Protein AF-A0AAW0ARP1-F1 (afdb_monomer_lite)

pLDDT: mean 88.58, std 9.84, range [39.69, 97.06]

Organism: NCBI:txid297713

Radius of gyration: 18.44 Å; chains: 1; bounding box: 45×52×54 Å

Sequence (254 aa):
PGLTNYGPPLGLVHISGEKSTQDVGGAGSRAVDGLLFGSRDALLAHHHGATLSITPPVSLSLTPGISALHSTGSRHKLENGAVVKDEVAAHVEIRIPNGSNGIGSIRNGLEAGDGVWGHIRAGDLPLVVEAHSADIIASLIHLKRNSANDNVKLVISGGTEAHLLATELGEADIGVLVKPSRPFPYLWDGVRLLPGPPLTPKSAIKTLLDANVTVGVGVLSDGRGCWARNLRFDIGWAGIEAVWSPERRRWNGN

Foldseek 3Di:
DFAEADAAQQQQAQDLVDPVRHAEDDAAAFSLVRGAAPGPLLCLLCVLRNQKYFHFHPYQDLHWTFTFIAGSNDHDPPPVRRTPGRGAATEGEDDPPCLVVSLVSLLVLCVVLPDPSVCQLQLVHAYEYEAAAPVSVVSVLVSCVPRPGLSRAYEYEQHQVVLVCLLSCLVSQYAYAHPALQDDCPDPRNPVGDRAPPVDLAHSLLSNVVSVHHYHHHYHYPNDSNRSSCVVVSVVVSVCRNPDDPVVPPPPVD

Secondary structure (DSSP, 8-state):
--EEEESS-BTTBS-TT-GGGB----TT-BHHHH---S-HHHHHHHHTTEEEEEE------SSPEEPEEEESS-SSTTSTTSEEES---EEEE--TT-HHHHHHHHHHHHHH--THHHHHHHTSSPEEEEE--HHHHHHHHHHHHHSS-TT--EEEEE-TTGGGGHHHHHHTT-EEEESSSS---SSGGGTT--B-TTTSSSBHHHHHHHTT--EEEPPP-SS-GGGGGGHHHHHHHHHHHHT--GGGG-----

Structure (mmCIF, N/CA/C/O backbone):
data_AF-A0AAW0ARP1-F1
#
_entry.id   AF-A0AAW0ARP1-F1
#
loop_
_atom_site.group_PDB
_atom_site.id
_atom_site.type_symbol
_atom_site.label_atom_id
_atom_site.label_alt_id
_atom_site.label_comp_id
_atom_site.label_asym_id
_atom_site.label_entity_id
_atom_site.label_seq_id
_atom_site.pdbx_PDB_ins_code
_atom_site.Cartn_x
_atom_site.Cartn_y
_atom_site.Cartn_z
_atom_site.occupancy
_atom_site.B_iso_or_equiv
_atom_site.auth_seq_id
_atom_site.auth_comp_id
_atom_site.auth_asym_id
_atom_site.auth_atom_id
_atom_site.pdbx_PDB_model_num
ATOM 1 N N . PRO A 1 1 ? 3.664 -21.115 -4.684 1.00 64.69 1 PRO A N 1
ATOM 2 C CA . PRO A 1 1 ? 3.430 -19.704 -5.080 1.00 64.69 1 PRO A CA 1
ATOM 3 C C . PRO A 1 1 ? 4.434 -18.779 -4.382 1.00 64.69 1 PRO A C 1
ATOM 5 O O . PRO A 1 1 ? 4.659 -18.948 -3.187 1.00 64.69 1 PRO A O 1
ATOM 8 N N . GLY A 1 2 ? 5.078 -17.873 -5.121 1.00 88.12 2 GLY A N 1
ATOM 9 C CA . GLY A 1 2 ? 5.960 -16.863 -4.527 1.00 88.12 2 GLY A CA 1
ATOM 10 C C . GLY A 1 2 ? 5.169 -15.710 -3.902 1.00 88.12 2 GLY A C 1
ATOM 11 O O . GLY A 1 2 ? 3.999 -15.510 -4.225 1.00 88.12 2 GLY A O 1
ATOM 12 N N . LEU A 1 3 ? 5.800 -14.982 -2.983 1.00 94.19 3 LEU A N 1
ATOM 13 C CA . LEU A 1 3 ? 5.240 -13.787 -2.352 1.00 94.19 3 LEU A CA 1
ATOM 14 C C . LEU A 1 3 ? 5.386 -12.571 -3.281 1.00 94.19 3 LEU A C 1
ATOM 16 O O . LEU A 1 3 ? 6.329 -12.494 -4.074 1.00 94.19 3 LEU A O 1
ATOM 20 N N . THR A 1 4 ? 4.486 -11.599 -3.131 1.00 95.25 4 THR A N 1
ATOM 21 C CA . THR A 1 4 ? 4.551 -10.311 -3.833 1.00 95.25 4 THR A CA 1
ATOM 22 C C . THR A 1 4 ? 5.019 -9.228 -2.870 1.00 95.25 4 THR A C 1
ATOM 24 O O . THR A 1 4 ? 4.371 -8.970 -1.858 1.00 95.25 4 THR A O 1
ATOM 27 N N . ASN A 1 5 ? 6.145 -8.593 -3.181 1.00 93.88 5 ASN A N 1
ATOM 28 C CA . ASN A 1 5 ? 6.670 -7.460 -2.433 1.00 93.88 5 ASN A CA 1
ATOM 29 C C . ASN A 1 5 ? 5.839 -6.196 -2.687 1.00 93.88 5 ASN A C 1
ATOM 31 O O . ASN A 1 5 ? 5.489 -5.887 -3.825 1.00 93.88 5 ASN A O 1
ATOM 35 N N . TYR A 1 6 ? 5.594 -5.441 -1.620 1.00 92.56 6 TYR A N 1
ATOM 36 C CA . TYR A 1 6 ? 5.100 -4.072 -1.672 1.00 92.56 6 TYR A CA 1
ATOM 37 C C . TYR A 1 6 ? 5.738 -3.270 -0.531 1.00 92.56 6 TYR A C 1
ATOM 39 O O . TYR A 1 6 ? 5.824 -3.755 0.601 1.00 92.56 6 TYR A O 1
ATOM 47 N N . GLY A 1 7 ? 6.194 -2.053 -0.832 1.00 86.81 7 GLY A N 1
ATOM 48 C CA . GLY A 1 7 ? 6.905 -1.179 0.101 1.00 86.81 7 GLY A CA 1
ATOM 49 C C . GLY A 1 7 ? 8.246 -0.720 -0.474 1.00 86.81 7 GLY A C 1
ATOM 50 O O . GLY A 1 7 ? 8.294 0.375 -1.036 1.00 86.81 7 GLY A O 1
ATOM 51 N N . PRO A 1 8 ? 9.336 -1.500 -0.341 1.00 88.00 8 PRO A N 1
ATOM 52 C CA . PRO A 1 8 ? 10.631 -1.145 -0.911 1.00 88.00 8 PRO A CA 1
ATOM 53 C C . PRO A 1 8 ? 10.543 -0.968 -2.436 1.00 88.00 8 PRO A C 1
ATOM 55 O O . PRO A 1 8 ? 9.956 -1.835 -3.092 1.00 88.00 8 PRO A O 1
ATOM 58 N N . PRO A 1 9 ? 11.138 0.096 -3.012 1.00 89.81 9 PRO A N 1
ATOM 59 C CA . PRO A 1 9 ? 11.021 0.428 -4.433 1.00 89.81 9 PRO A CA 1
ATOM 60 C C . PRO A 1 9 ? 11.949 -0.440 -5.302 1.00 89.81 9 PRO A C 1
ATOM 62 O O . PRO A 1 9 ? 12.861 0.052 -5.972 1.00 89.81 9 PRO A O 1
ATOM 65 N N . LEU A 1 10 ? 11.756 -1.763 -5.259 1.00 92.44 10 LEU A N 1
ATOM 66 C CA . LEU A 1 10 ? 12.552 -2.705 -6.043 1.00 92.44 10 LEU A CA 1
ATOM 67 C C . LEU A 1 10 ? 12.417 -2.374 -7.531 1.00 92.44 10 LEU A C 1
ATOM 69 O O . LEU A 1 10 ? 11.313 -2.276 -8.049 1.00 92.44 10 LEU A O 1
ATOM 73 N N . GLY A 1 11 ? 13.551 -2.197 -8.201 1.00 91.12 11 GLY A N 1
ATOM 74 C CA . GLY A 1 11 ? 13.609 -1.844 -9.618 1.00 91.12 11 GLY A CA 1
ATOM 75 C C . GLY A 1 11 ? 13.628 -0.342 -9.908 1.00 91.12 11 GLY A C 1
ATOM 76 O O . GLY A 1 11 ? 14.033 0.030 -10.996 1.00 91.12 11 GLY A O 1
ATOM 77 N N . LEU A 1 12 ? 13.296 0.529 -8.952 1.00 91.62 12 LEU A N 1
ATOM 78 C CA . LEU A 1 12 ? 13.466 1.985 -9.109 1.00 91.62 12 LEU A CA 1
ATOM 79 C C . LEU A 1 12 ? 14.615 2.547 -8.265 1.00 91.62 12 LEU A C 1
ATOM 81 O O . LEU A 1 12 ? 15.090 3.651 -8.511 1.00 91.62 12 LEU A O 1
ATOM 85 N N . VAL A 1 13 ? 15.098 1.779 -7.286 1.00 90.19 13 VAL A N 1
ATOM 86 C CA . VAL A 1 13 ? 16.289 2.105 -6.495 1.00 90.19 13 VAL A CA 1
ATOM 87 C C . VAL A 1 13 ? 17.245 0.916 -6.506 1.00 90.19 13 VAL A C 1
ATOM 89 O O . VAL A 1 13 ? 16.879 -0.190 -6.101 1.00 90.19 13 VAL A O 1
ATOM 92 N N . HIS A 1 14 ? 18.481 1.140 -6.962 1.00 88.19 14 HIS A N 1
ATOM 93 C CA . HIS A 1 14 ? 19.544 0.127 -6.954 1.00 88.19 14 HIS A CA 1
ATOM 94 C C . HIS A 1 14 ? 20.478 0.267 -5.748 1.00 88.19 14 HIS A C 1
ATOM 96 O O . HIS A 1 14 ? 20.691 -0.705 -5.023 1.00 88.19 14 HIS A O 1
ATOM 102 N N . ILE A 1 15 ? 21.040 1.460 -5.526 1.00 87.19 15 ILE A N 1
ATOM 103 C CA . ILE A 1 15 ? 21.922 1.755 -4.393 1.00 87.19 15 ILE A CA 1
ATOM 104 C C . ILE A 1 15 ? 21.355 2.975 -3.667 1.00 87.19 15 ILE A C 1
ATOM 106 O O . ILE A 1 15 ? 21.513 4.115 -4.091 1.00 87.19 15 ILE A O 1
ATOM 110 N N . SER A 1 16 ? 20.716 2.756 -2.518 1.00 82.75 16 SER A N 1
ATOM 111 C CA . SER A 1 16 ? 20.048 3.831 -1.765 1.00 82.75 16 SER A CA 1
ATOM 112 C C . SER A 1 16 ? 20.977 4.970 -1.325 1.00 82.75 16 SER A C 1
ATOM 114 O O . SER A 1 16 ? 20.511 6.074 -1.066 1.00 82.75 16 SER A O 1
ATOM 116 N N . GLY A 1 17 ? 22.286 4.717 -1.227 1.00 84.62 17 GLY A N 1
ATOM 117 C CA . GLY A 1 17 ? 23.288 5.742 -0.918 1.00 84.62 17 GLY A CA 1
ATOM 118 C C . GLY A 1 17 ? 23.767 6.553 -2.128 1.00 84.62 17 GLY A C 1
ATOM 119 O O . GLY A 1 17 ? 24.414 7.576 -1.938 1.00 84.62 17 GLY A O 1
ATOM 120 N N . GLU A 1 18 ? 23.454 6.123 -3.351 1.00 88.38 18 GLU A N 1
ATOM 121 C CA . GLU A 1 18 ? 23.945 6.722 -4.592 1.00 88.38 18 GLU A CA 1
ATOM 122 C C . GLU A 1 18 ? 22.774 7.309 -5.387 1.00 88.38 18 GLU A C 1
ATOM 124 O O . GLU A 1 18 ? 21.982 6.579 -5.990 1.00 88.38 18 GLU A O 1
ATOM 129 N N . LYS A 1 19 ? 22.659 8.643 -5.387 1.00 85.62 19 LYS A N 1
ATOM 130 C CA . LYS A 1 19 ? 21.523 9.359 -5.995 1.00 85.62 19 LYS A CA 1
ATOM 131 C C . LYS A 1 19 ? 21.360 9.064 -7.485 1.00 85.62 19 LYS A C 1
ATOM 133 O O . LYS A 1 19 ? 20.234 9.009 -7.957 1.00 85.62 19 LYS A O 1
ATOM 138 N N . SER A 1 20 ? 22.457 8.839 -8.211 1.00 87.88 20 SER A N 1
ATOM 139 C CA . SER A 1 20 ? 22.416 8.527 -9.649 1.00 87.88 20 SER A CA 1
ATOM 140 C C . SER A 1 20 ? 21.788 7.164 -9.976 1.00 87.88 20 SER A C 1
ATOM 142 O O . SER A 1 20 ? 21.495 6.886 -11.134 1.00 87.88 20 SER A O 1
ATOM 144 N N . THR A 1 21 ? 21.556 6.318 -8.967 1.00 86.06 21 THR A N 1
ATOM 145 C CA . THR A 1 21 ? 20.957 4.979 -9.117 1.00 86.06 21 THR A CA 1
ATOM 146 C C . THR A 1 21 ? 19.502 4.911 -8.649 1.00 86.06 21 THR A C 1
ATOM 148 O O . THR A 1 21 ? 18.969 3.821 -8.409 1.00 86.06 21 THR A O 1
ATOM 151 N N . GLN A 1 22 ? 18.884 6.076 -8.463 1.00 87.38 22 GLN A N 1
ATOM 152 C CA . GLN A 1 22 ? 17.509 6.232 -8.015 1.00 87.38 22 GLN A CA 1
ATOM 153 C C . GLN A 1 22 ? 16.724 6.916 -9.119 1.00 87.38 22 GLN A C 1
ATOM 155 O O . GLN A 1 22 ? 17.112 7.985 -9.592 1.00 87.38 22 GLN A O 1
ATOM 160 N N . ASP A 1 23 ? 15.624 6.291 -9.513 1.00 85.19 23 ASP A N 1
ATOM 161 C CA . ASP A 1 23 ? 14.636 6.959 -10.339 1.00 85.19 23 ASP A CA 1
ATOM 162 C C . ASP A 1 23 ? 14.030 8.135 -9.561 1.00 85.19 23 ASP A C 1
ATOM 164 O O . ASP A 1 23 ? 13.808 8.055 -8.349 1.00 85.19 23 ASP A O 1
ATOM 168 N N . VAL A 1 24 ? 13.777 9.234 -10.264 1.00 78.25 24 VAL A N 1
ATOM 169 C CA . VAL A 1 24 ? 13.107 10.411 -9.710 1.00 78.25 24 VAL A CA 1
ATOM 170 C C . VAL A 1 24 ? 11.843 10.623 -10.524 1.00 78.25 24 VAL A C 1
ATOM 172 O O . VAL A 1 24 ? 11.883 11.125 -11.646 1.00 78.25 24 VAL A O 1
ATOM 175 N N . GLY A 1 25 ? 10.714 10.223 -9.944 1.00 72.19 25 GLY A N 1
ATOM 176 C CA . GLY A 1 25 ? 9.407 10.397 -10.554 1.00 72.19 25 GLY A CA 1
ATOM 177 C C . GLY A 1 25 ? 8.935 11.852 -10.509 1.00 72.19 25 GLY A C 1
ATOM 178 O O . GLY A 1 25 ? 9.264 12.617 -9.601 1.00 72.19 25 GLY A O 1
ATOM 179 N N . GLY A 1 26 ? 8.110 12.216 -11.485 1.00 70.56 26 GLY A N 1
ATOM 180 C CA . GLY A 1 26 ? 7.352 13.458 -11.551 1.00 70.56 26 GLY A CA 1
ATOM 181 C C . GLY A 1 26 ? 5.841 13.212 -11.556 1.00 70.56 26 GLY A C 1
ATOM 182 O O . GLY A 1 26 ? 5.355 12.093 -11.369 1.00 70.56 26 GLY A O 1
ATOM 183 N N . ALA A 1 27 ? 5.083 14.285 -11.779 1.00 71.50 27 ALA A N 1
ATOM 184 C CA . ALA A 1 27 ? 3.632 14.220 -11.897 1.00 71.50 27 ALA A CA 1
ATOM 185 C C . ALA A 1 27 ? 3.224 13.287 -13.052 1.00 71.50 27 ALA A C 1
ATOM 187 O O . ALA A 1 27 ? 3.624 13.500 -14.195 1.00 71.50 27 ALA A O 1
ATOM 188 N N . GLY A 1 28 ? 2.436 12.251 -12.749 1.00 75.12 28 GLY A N 1
ATOM 189 C CA . GLY A 1 28 ? 1.974 11.274 -13.741 1.00 75.12 28 GLY A CA 1
ATOM 190 C C . GLY A 1 28 ? 3.019 10.237 -14.170 1.00 75.12 28 GLY A C 1
ATOM 191 O O . GLY A 1 28 ? 2.789 9.517 -15.140 1.00 75.12 28 GLY A O 1
ATOM 192 N N . SER A 1 29 ? 4.155 10.130 -13.470 1.00 87.31 29 SER A N 1
ATOM 193 C CA . SER A 1 29 ? 5.156 9.102 -13.767 1.00 87.31 29 SER A CA 1
ATOM 194 C C . SER A 1 29 ? 4.593 7.686 -13.635 1.00 87.31 29 SER A C 1
ATOM 196 O O . SER A 1 29 ? 3.834 7.370 -12.712 1.00 87.31 29 SER A O 1
ATOM 198 N N . ARG A 1 30 ? 5.020 6.813 -14.551 1.00 91.56 30 ARG A N 1
ATOM 199 C CA . ARG A 1 30 ? 4.690 5.386 -14.574 1.00 91.56 30 ARG A CA 1
ATOM 200 C C . ARG A 1 30 ? 5.939 4.591 -14.221 1.00 91.56 30 ARG A C 1
ATOM 202 O O . ARG A 1 30 ? 6.964 4.716 -14.886 1.00 91.56 30 ARG A O 1
ATOM 209 N N . ALA A 1 31 ? 5.851 3.747 -13.197 1.00 92.19 31 ALA A N 1
ATOM 210 C CA . ALA A 1 31 ? 6.989 2.972 -12.710 1.00 92.19 31 ALA A CA 1
ATOM 211 C C . ALA A 1 31 ? 7.572 2.067 -13.802 1.00 92.19 31 ALA A C 1
ATOM 213 O O . ALA A 1 31 ? 8.787 1.927 -13.888 1.00 92.19 31 ALA A O 1
ATOM 214 N N . VAL A 1 32 ? 6.719 1.505 -14.671 1.00 94.19 32 VAL A N 1
ATOM 215 C CA . VAL A 1 32 ? 7.118 0.599 -15.761 1.00 94.19 32 VAL A CA 1
ATOM 216 C C . VAL A 1 32 ? 8.174 1.198 -16.697 1.00 94.19 32 VAL A C 1
ATOM 218 O O . VAL A 1 32 ? 8.969 0.453 -17.276 1.00 94.19 32 VAL A O 1
ATOM 221 N N . ASP A 1 33 ? 8.212 2.523 -16.839 1.00 92.38 33 ASP A N 1
ATOM 222 C CA . ASP A 1 33 ? 9.125 3.221 -17.746 1.00 92.38 33 ASP A CA 1
ATOM 223 C C . ASP A 1 33 ? 10.527 3.409 -17.139 1.00 92.38 33 ASP A C 1
ATOM 225 O O . ASP A 1 33 ? 11.504 3.451 -17.883 1.00 92.38 33 ASP A O 1
ATOM 229 N N . GLY A 1 34 ? 10.639 3.417 -15.805 1.00 90.69 34 GLY A N 1
ATOM 230 C CA . GLY A 1 34 ? 11.899 3.551 -15.061 1.00 90.69 34 GLY A CA 1
ATOM 231 C C . GLY A 1 34 ? 12.458 2.245 -14.481 1.00 90.69 34 GLY A C 1
ATOM 232 O O . GLY A 1 34 ? 13.501 2.273 -13.831 1.00 90.69 34 GLY A O 1
ATOM 233 N N . LEU A 1 35 ? 11.789 1.098 -14.679 1.00 92.94 35 LEU A N 1
ATOM 234 C CA . LEU A 1 35 ? 12.209 -0.177 -14.082 1.00 92.94 35 LEU A CA 1
ATOM 235 C C . LEU A 1 35 ? 13.597 -0.626 -14.562 1.00 92.94 35 LEU A C 1
ATOM 237 O O . LEU A 1 35 ? 13.808 -0.972 -15.727 1.00 92.94 35 LEU A O 1
ATOM 241 N N . LEU A 1 36 ? 14.506 -0.738 -13.604 1.00 91.94 36 LEU A N 1
ATOM 242 C CA . LEU A 1 36 ? 15.796 -1.394 -13.713 1.00 91.94 36 LEU A CA 1
ATOM 243 C C . LEU A 1 36 ? 15.708 -2.832 -13.184 1.00 91.94 36 LEU A C 1
ATOM 245 O O . LEU A 1 36 ? 15.008 -3.140 -12.218 1.00 91.94 36 LEU A O 1
ATOM 249 N N . PHE A 1 37 ? 16.438 -3.732 -13.835 1.00 93.75 37 PHE A N 1
ATOM 250 C CA . PHE A 1 37 ? 16.422 -5.168 -13.560 1.00 93.75 37 PHE A CA 1
ATOM 251 C C . PHE A 1 37 ? 17.811 -5.661 -13.145 1.00 93.75 37 PHE A C 1
ATOM 253 O O . PHE A 1 37 ? 18.811 -4.960 -13.301 1.00 93.75 37 PHE A O 1
ATOM 260 N N . GLY A 1 38 ? 17.879 -6.870 -12.581 1.00 91.62 38 GLY A N 1
ATOM 261 C CA . GLY A 1 38 ? 19.145 -7.450 -12.120 1.00 91.62 38 GLY A CA 1
ATOM 262 C C . GLY A 1 38 ? 19.777 -6.732 -10.921 1.00 91.62 38 GLY A C 1
ATOM 263 O O . GLY A 1 38 ? 20.973 -6.885 -10.674 1.00 91.62 38 GLY A O 1
ATOM 264 N N . SER A 1 39 ? 19.002 -5.947 -10.165 1.00 91.19 39 SER A N 1
ATOM 265 C CA . SER A 1 39 ? 19.491 -5.294 -8.949 1.00 91.19 39 SER A CA 1
ATOM 266 C C . SER A 1 39 ? 19.798 -6.318 -7.856 1.00 91.19 39 SER A C 1
ATOM 268 O O . SER A 1 39 ? 19.114 -7.337 -7.719 1.00 91.19 39 SER A O 1
ATOM 270 N N . ARG A 1 40 ? 20.810 -6.036 -7.028 1.00 92.38 40 ARG A N 1
ATOM 271 C CA . ARG A 1 40 ? 21.181 -6.913 -5.908 1.00 92.38 40 ARG A CA 1
ATOM 272 C C . ARG A 1 40 ? 20.003 -7.151 -4.963 1.00 92.38 40 ARG A C 1
ATOM 274 O O . ARG A 1 40 ? 19.769 -8.286 -4.559 1.00 92.38 40 ARG A O 1
ATOM 281 N N . ASP A 1 41 ? 19.275 -6.098 -4.608 1.00 92.75 41 ASP A N 1
ATOM 282 C CA . ASP A 1 41 ? 18.160 -6.198 -3.667 1.00 92.75 41 ASP A CA 1
ATOM 283 C C . ASP A 1 41 ? 16.968 -6.957 -4.269 1.00 92.75 41 ASP A C 1
ATOM 285 O O . ASP A 1 41 ? 16.360 -7.766 -3.568 1.00 92.75 41 ASP A O 1
ATOM 289 N N . ALA A 1 42 ? 16.686 -6.787 -5.567 1.00 93.81 42 ALA A N 1
ATOM 290 C CA . ALA A 1 42 ? 15.645 -7.544 -6.262 1.00 93.81 42 ALA A CA 1
ATOM 291 C C . ALA A 1 42 ? 15.996 -9.039 -6.352 1.00 93.81 42 ALA A C 1
ATOM 293 O O . ALA A 1 42 ? 15.178 -9.882 -5.988 1.00 93.81 42 ALA A O 1
ATOM 294 N N . LEU A 1 43 ? 17.236 -9.377 -6.722 1.00 94.38 43 LEU A N 1
ATOM 295 C CA . LEU A 1 43 ? 17.704 -10.766 -6.777 1.00 94.38 43 LEU A CA 1
ATOM 296 C C . LEU A 1 43 ? 17.689 -11.432 -5.395 1.00 94.38 43 LEU A C 1
ATOM 298 O O . LEU A 1 43 ? 17.253 -12.575 -5.257 1.00 94.38 43 LEU A O 1
ATOM 302 N N . LEU A 1 44 ? 18.116 -10.718 -4.348 1.00 94.69 44 LEU A N 1
ATOM 303 C CA . LEU A 1 44 ? 18.026 -11.221 -2.977 1.00 94.69 44 LEU A CA 1
ATOM 304 C C . LEU A 1 44 ? 16.571 -11.416 -2.544 1.00 94.69 44 LEU A C 1
ATOM 306 O O . LEU A 1 44 ? 16.259 -12.439 -1.941 1.00 94.69 44 LEU A O 1
ATOM 310 N N . ALA A 1 45 ? 15.669 -10.487 -2.864 1.00 94.31 45 ALA A N 1
ATOM 311 C CA . ALA A 1 45 ? 14.243 -10.655 -2.597 1.00 94.31 45 ALA A CA 1
ATOM 312 C C . ALA A 1 45 ? 13.687 -11.903 -3.309 1.00 94.31 45 ALA A C 1
ATOM 314 O O . ALA A 1 45 ? 13.030 -12.729 -2.668 1.00 94.31 45 ALA A O 1
ATOM 315 N N . HIS A 1 46 ? 14.042 -12.095 -4.585 1.00 95.62 46 HIS A N 1
ATOM 316 C CA . HIS A 1 46 ? 13.648 -13.246 -5.396 1.00 95.62 46 HIS A CA 1
ATOM 317 C C . HIS A 1 46 ? 14.084 -14.573 -4.771 1.00 95.62 46 HIS A C 1
ATOM 319 O O . HIS A 1 46 ? 13.252 -15.438 -4.496 1.00 95.62 46 HIS A O 1
ATOM 325 N N . HIS A 1 47 ? 15.377 -14.711 -4.463 1.00 94.94 47 HIS A N 1
ATOM 326 C CA . HIS A 1 47 ? 15.918 -15.909 -3.814 1.00 94.94 47 HIS A CA 1
ATOM 327 C C . HIS A 1 47 ? 15.317 -16.162 -2.431 1.00 94.94 47 HIS A C 1
ATOM 329 O O . HIS A 1 47 ? 15.291 -17.297 -1.958 1.00 94.94 47 HIS A O 1
ATOM 335 N N . HIS A 1 48 ? 14.811 -15.117 -1.779 1.00 94.44 48 HIS A N 1
ATOM 336 C CA . HIS A 1 48 ? 14.154 -15.227 -0.489 1.00 94.44 48 HIS A CA 1
ATOM 337 C C . HIS A 1 48 ? 12.639 -15.479 -0.567 1.00 94.44 48 HIS A C 1
ATOM 339 O O . HIS A 1 48 ? 12.002 -15.592 0.486 1.00 94.44 48 HIS A O 1
ATOM 345 N N . GLY A 1 49 ? 12.086 -15.647 -1.771 1.00 94.12 49 GLY A N 1
ATOM 346 C CA . GLY A 1 49 ? 10.698 -16.037 -2.012 1.00 94.12 49 GLY A CA 1
ATOM 347 C C . GLY A 1 49 ? 9.766 -14.889 -2.403 1.00 94.12 49 GLY A C 1
ATOM 348 O O . GLY A 1 49 ? 8.600 -15.155 -2.681 1.00 94.12 49 GLY A O 1
ATOM 349 N N . ALA A 1 50 ? 10.247 -13.644 -2.457 1.00 95.00 50 ALA A N 1
ATOM 350 C CA . ALA A 1 50 ? 9.504 -12.511 -3.006 1.00 95.00 50 ALA A CA 1
ATOM 351 C C . ALA A 1 50 ? 9.755 -12.430 -4.519 1.00 95.00 50 ALA A C 1
ATOM 353 O O . ALA A 1 50 ? 10.670 -11.740 -4.968 1.00 95.00 50 ALA A O 1
ATOM 354 N N . THR A 1 51 ? 8.995 -13.198 -5.303 1.00 95.62 51 THR A N 1
ATOM 355 C CA . THR A 1 51 ? 9.238 -13.393 -6.745 1.00 95.62 51 THR A CA 1
ATOM 356 C C . THR A 1 51 ? 8.667 -12.282 -7.621 1.00 95.62 51 THR A C 1
ATOM 358 O O . THR A 1 51 ? 9.106 -12.118 -8.758 1.00 95.62 51 THR A O 1
ATOM 361 N N . LEU A 1 52 ? 7.693 -11.534 -7.102 1.00 96.25 52 LEU A N 1
ATOM 362 C CA . LEU A 1 52 ? 7.066 -10.391 -7.761 1.00 96.25 52 LEU A CA 1
ATOM 363 C C . LEU A 1 52 ? 7.182 -9.149 -6.873 1.00 96.25 52 LEU A C 1
ATOM 365 O O . LEU A 1 52 ? 7.275 -9.271 -5.652 1.00 96.25 52 LEU A O 1
ATOM 369 N N . SER A 1 53 ? 7.140 -7.961 -7.469 1.00 95.19 53 SER A N 1
ATOM 370 C CA . SER A 1 53 ? 7.087 -6.689 -6.746 1.00 95.19 53 SER A CA 1
ATOM 371 C C . SER A 1 53 ? 6.094 -5.739 -7.401 1.00 95.19 53 SER A C 1
ATOM 373 O O . SER A 1 53 ? 6.105 -5.579 -8.621 1.00 95.19 53 SER A O 1
ATOM 375 N N . ILE A 1 54 ? 5.248 -5.116 -6.580 1.00 95.75 54 ILE A N 1
ATOM 376 C CA . ILE A 1 54 ? 4.462 -3.941 -6.956 1.00 95.75 54 ILE A CA 1
ATOM 377 C C . ILE A 1 54 ? 5.267 -2.727 -6.518 1.00 95.75 54 ILE A C 1
ATOM 379 O O . ILE A 1 54 ? 5.382 -2.450 -5.320 1.00 95.75 54 ILE A O 1
ATOM 383 N N . THR A 1 55 ? 5.811 -2.004 -7.489 1.00 93.44 55 THR A N 1
ATOM 384 C CA . THR A 1 55 ? 6.688 -0.866 -7.225 1.00 93.44 55 THR A CA 1
ATOM 385 C C . THR A 1 55 ? 6.001 0.424 -7.671 1.00 93.44 55 THR A C 1
ATOM 387 O O . THR A 1 55 ? 5.757 0.591 -8.870 1.00 93.44 55 THR A O 1
ATOM 390 N N . PRO A 1 56 ? 5.633 1.324 -6.738 1.00 91.12 56 PRO A N 1
ATOM 391 C CA . PRO A 1 56 ? 5.174 2.663 -7.085 1.00 91.12 56 PRO A CA 1
ATOM 392 C C . PRO A 1 56 ? 6.346 3.560 -7.513 1.00 91.12 56 PRO A C 1
ATOM 394 O O . PRO A 1 56 ? 7.471 3.320 -7.070 1.00 91.12 56 PRO A O 1
ATOM 397 N N . PRO A 1 57 ? 6.100 4.598 -8.334 1.00 86.81 57 PRO A N 1
ATOM 398 C CA . PRO A 1 57 ? 7.111 5.594 -8.672 1.00 86.81 57 PRO A CA 1
ATOM 399 C C . PRO A 1 57 ? 7.674 6.269 -7.422 1.00 86.81 57 PRO A C 1
ATOM 401 O O . PRO A 1 57 ? 6.938 6.552 -6.474 1.00 86.81 57 PRO A O 1
ATOM 404 N N . VAL A 1 58 ? 8.970 6.576 -7.437 1.00 81.06 58 VAL A N 1
ATOM 405 C CA . VAL A 1 58 ? 9.623 7.320 -6.355 1.00 81.06 58 VAL A CA 1
ATOM 406 C C . VAL A 1 58 ? 9.294 8.804 -6.534 1.00 81.06 58 VAL A C 1
ATOM 408 O O . VAL A 1 58 ? 10.005 9.531 -7.223 1.00 81.06 58 VAL A O 1
ATOM 411 N N . SER A 1 59 ? 8.177 9.257 -5.964 1.00 71.50 59 SER A N 1
ATOM 412 C CA . SER A 1 59 ? 7.762 10.664 -6.025 1.00 71.50 59 SER A CA 1
ATOM 413 C C . SER A 1 59 ? 7.150 11.122 -4.703 1.00 71.50 59 SER A C 1
ATOM 415 O O . SER A 1 59 ? 6.438 10.359 -4.061 1.00 71.50 59 SER A O 1
ATOM 417 N N . LEU A 1 60 ? 7.392 12.382 -4.336 1.00 60.59 60 LEU A N 1
ATOM 418 C CA . LEU A 1 60 ? 6.778 13.062 -3.183 1.00 60.59 60 LEU A CA 1
ATOM 419 C C . LEU A 1 60 ? 5.588 13.942 -3.615 1.00 60.59 60 LEU A C 1
ATOM 421 O O . LEU A 1 60 ? 5.308 14.973 -3.003 1.00 60.59 60 LEU A O 1
ATOM 425 N N . SER A 1 61 ? 4.950 13.616 -4.742 1.00 70.12 61 SER A N 1
ATOM 426 C CA . SER A 1 61 ? 3.961 14.494 -5.370 1.00 70.12 61 SER A CA 1
ATOM 427 C C . SER A 1 61 ? 2.532 14.134 -4.953 1.00 70.12 61 SER A C 1
ATOM 429 O O . SER A 1 61 ? 2.200 12.965 -4.780 1.00 70.12 61 SER A O 1
ATOM 431 N N . LEU A 1 62 ? 1.659 15.142 -4.854 1.00 77.44 62 LEU A N 1
ATOM 432 C CA . LEU A 1 62 ? 0.213 14.938 -4.669 1.00 77.44 62 LEU A CA 1
ATOM 433 C C . LEU A 1 62 ? -0.487 14.456 -5.953 1.00 77.44 62 LEU A C 1
ATOM 435 O O . LEU A 1 62 ? -1.677 14.145 -5.933 1.00 77.44 62 LEU A O 1
ATOM 439 N N . THR A 1 63 ? 0.240 14.406 -7.075 1.00 81.31 63 THR A N 1
ATOM 440 C CA . THR A 1 63 ? -0.253 13.804 -8.314 1.00 81.31 63 THR A CA 1
ATOM 441 C C . THR A 1 63 ? -0.007 12.297 -8.266 1.00 81.31 63 THR A C 1
ATOM 443 O O . THR A 1 63 ? 1.113 11.887 -7.955 1.00 81.31 63 THR A O 1
ATOM 446 N N . PRO A 1 64 ? -1.004 11.461 -8.597 1.00 83.06 64 PRO A N 1
ATOM 447 C CA . PRO A 1 64 ? -0.832 10.025 -8.497 1.00 83.06 64 PRO A CA 1
ATOM 448 C C . PRO A 1 64 ? 0.252 9.498 -9.441 1.00 83.06 64 PRO A C 1
ATOM 450 O O . PRO A 1 64 ? 0.245 9.793 -10.638 1.00 83.06 64 PRO A O 1
ATOM 453 N N . GLY A 1 65 ? 1.156 8.684 -8.900 1.00 89.31 65 GLY A N 1
ATOM 454 C CA . GLY A 1 65 ? 2.109 7.892 -9.679 1.00 89.31 65 GLY A CA 1
ATOM 455 C C . GLY A 1 65 ? 1.569 6.487 -9.948 1.00 89.31 65 GLY A C 1
ATOM 456 O O . GLY A 1 65 ? 0.962 5.880 -9.065 1.00 89.31 65 GLY A O 1
ATOM 457 N N . ILE A 1 66 ? 1.793 5.933 -11.142 1.00 93.06 66 ILE A N 1
ATOM 458 C CA . ILE A 1 66 ? 1.285 4.598 -11.499 1.00 93.06 66 ILE A CA 1
ATOM 459 C C . ILE A 1 66 ? 2.333 3.528 -11.197 1.00 93.06 66 ILE A C 1
ATOM 461 O O . ILE A 1 66 ? 3.448 3.562 -11.714 1.00 93.06 66 ILE A O 1
ATOM 465 N N . SER A 1 67 ? 1.963 2.559 -10.363 1.00 94.25 67 SER A N 1
ATOM 466 C CA . SER A 1 67 ? 2.801 1.401 -10.029 1.00 94.25 67 SER A CA 1
ATOM 467 C C . SER A 1 67 ? 2.737 0.295 -11.077 1.00 94.25 67 SER A C 1
ATOM 469 O O . SER A 1 67 ? 1.701 0.096 -11.711 1.00 94.25 67 SER A O 1
ATOM 471 N N . ALA A 1 68 ? 3.820 -0.475 -11.178 1.00 95.75 68 ALA A N 1
ATOM 472 C CA . ALA A 1 68 ? 3.930 -1.637 -12.057 1.00 95.75 68 ALA A CA 1
ATOM 473 C C . ALA A 1 68 ? 4.184 -2.918 -11.249 1.00 95.75 68 ALA A C 1
ATOM 475 O O . ALA A 1 68 ? 4.831 -2.882 -10.198 1.00 95.75 68 ALA A O 1
ATOM 476 N N . LEU A 1 69 ? 3.687 -4.050 -11.754 1.00 96.88 69 LEU A N 1
ATOM 477 C CA . LEU A 1 69 ? 3.974 -5.388 -11.241 1.00 96.88 69 LEU A CA 1
ATOM 478 C C . LEU A 1 69 ? 5.047 -6.023 -12.119 1.00 96.88 69 LEU A C 1
ATOM 480 O O . LEU A 1 69 ? 4.828 -6.251 -13.311 1.00 96.88 69 LEU A O 1
ATOM 484 N N . HIS A 1 70 ? 6.182 -6.363 -11.523 1.00 96.75 70 HIS A N 1
ATOM 485 C CA . HIS A 1 70 ? 7.308 -6.941 -12.246 1.00 96.75 70 HIS A CA 1
ATOM 486 C C . HIS A 1 70 ? 7.939 -8.109 -11.482 1.00 96.75 70 HIS A C 1
ATOM 488 O O . HIS A 1 70 ? 7.785 -8.248 -10.265 1.00 96.75 70 HIS A O 1
ATOM 494 N N . SER A 1 71 ? 8.650 -8.962 -12.213 1.00 96.75 71 SER A N 1
ATOM 495 C CA . SER A 1 71 ? 9.472 -10.031 -11.655 1.00 96.75 71 SER A CA 1
ATOM 496 C C . SER A 1 71 ? 10.710 -9.445 -10.981 1.00 96.75 71 SER A C 1
ATOM 498 O O . SER A 1 71 ? 11.397 -8.580 -11.531 1.00 96.75 71 SER A O 1
ATOM 500 N N . THR A 1 72 ? 11.018 -9.937 -9.783 1.00 95.44 72 THR A N 1
ATOM 501 C CA . THR A 1 72 ? 12.229 -9.559 -9.036 1.00 95.44 72 THR A CA 1
ATOM 502 C C . THR A 1 72 ? 13.472 -10.324 -9.495 1.00 95.44 72 THR A C 1
ATOM 504 O O . THR A 1 72 ? 14.590 -9.916 -9.190 1.00 95.44 72 THR A O 1
ATOM 507 N N . GLY A 1 73 ? 13.290 -11.430 -10.224 1.00 95.31 73 GLY A N 1
ATOM 508 C CA . GLY A 1 73 ? 14.371 -12.310 -10.681 1.00 95.31 73 GLY A CA 1
ATOM 509 C C . GLY A 1 73 ? 14.821 -12.066 -12.120 1.00 95.31 73 GLY A C 1
ATOM 510 O O . GLY A 1 73 ? 15.754 -12.722 -12.579 1.00 95.31 73 GLY A O 1
ATOM 511 N N . SER A 1 74 ? 14.157 -11.161 -12.840 1.00 96.00 74 SER A N 1
ATOM 512 C CA . SER A 1 74 ? 14.453 -10.899 -14.249 1.00 96.00 74 SER A CA 1
ATOM 513 C C . SER A 1 74 ? 15.714 -10.055 -14.433 1.00 96.00 74 SER A C 1
ATOM 515 O O . SER A 1 74 ? 16.039 -9.202 -13.601 1.00 96.00 74 SER A O 1
ATOM 517 N N . ARG A 1 75 ? 16.428 -10.287 -15.540 1.00 94.31 75 ARG A N 1
ATOM 518 C CA . ARG A 1 75 ? 17.696 -9.603 -15.860 1.00 94.31 75 ARG A CA 1
ATOM 519 C C . ARG A 1 75 ? 17.494 -8.329 -16.669 1.00 94.31 75 ARG A C 1
ATOM 521 O O . ARG A 1 75 ? 18.301 -7.414 -16.558 1.00 94.31 75 ARG A O 1
ATOM 528 N N . HIS A 1 76 ? 16.430 -8.261 -17.465 1.00 93.88 76 HIS A N 1
ATOM 529 C CA . HIS A 1 76 ? 16.060 -7.080 -18.244 1.00 93.88 76 HIS A CA 1
ATOM 530 C C . HIS A 1 76 ? 14.564 -7.064 -18.574 1.00 93.88 76 HIS A C 1
ATOM 532 O O . HIS A 1 76 ? 13.899 -8.099 -18.562 1.00 93.88 76 HIS A O 1
ATOM 538 N N . LYS A 1 77 ? 14.051 -5.888 -18.957 1.00 94.06 77 LYS A N 1
ATOM 539 C CA . LYS A 1 77 ? 12.627 -5.649 -19.256 1.00 94.06 77 LYS A CA 1
ATOM 540 C C . LYS A 1 77 ? 12.057 -6.546 -20.362 1.00 94.06 77 LYS A C 1
ATOM 542 O O . LYS A 1 77 ? 10.880 -6.870 -20.328 1.00 94.06 77 LYS A O 1
ATOM 547 N N . LEU A 1 78 ? 12.885 -6.948 -21.331 1.00 94.62 78 LEU A N 1
ATOM 548 C CA . LEU A 1 78 ? 12.464 -7.785 -22.467 1.00 94.62 78 LEU A CA 1
ATOM 549 C C . LEU A 1 78 ? 12.403 -9.295 -22.166 1.00 94.62 78 LEU A C 1
ATOM 551 O O . LEU A 1 78 ? 12.083 -10.069 -23.064 1.00 94.62 78 LEU A O 1
ATOM 555 N N . GLU A 1 79 ? 12.746 -9.749 -20.953 1.00 96.12 79 GLU A N 1
ATOM 556 C CA . GLU A 1 79 ? 12.563 -11.166 -20.619 1.00 96.12 79 GLU A CA 1
ATOM 557 C C . GLU A 1 79 ? 11.072 -11.484 -20.492 1.00 96.12 79 GLU A C 1
ATOM 559 O O . GLU A 1 79 ? 10.278 -10.673 -20.009 1.00 96.12 79 GLU A O 1
ATOM 564 N N . ASN A 1 80 ? 10.684 -12.694 -20.894 1.00 94.50 80 ASN A N 1
ATOM 565 C CA . ASN A 1 80 ? 9.303 -13.126 -20.740 1.00 94.50 80 ASN A CA 1
ATOM 566 C C . ASN A 1 80 ? 8.904 -13.121 -19.253 1.00 94.50 80 ASN A C 1
ATOM 568 O O . ASN A 1 80 ? 9.584 -13.721 -18.421 1.00 94.50 80 ASN A O 1
ATOM 572 N N . GLY A 1 81 ? 7.807 -12.434 -18.925 1.00 93.56 81 GLY A N 1
ATOM 573 C CA . GLY A 1 81 ? 7.342 -12.262 -17.548 1.00 93.56 81 GLY A CA 1
ATOM 574 C C . GLY A 1 81 ? 8.145 -11.263 -16.705 1.00 93.56 81 GLY A C 1
ATOM 575 O O . GLY A 1 81 ? 7.908 -11.184 -15.499 1.00 93.56 81 GLY A O 1
ATOM 576 N N . ALA A 1 82 ? 9.069 -10.491 -17.296 1.00 95.06 82 ALA A N 1
ATOM 577 C CA . ALA A 1 82 ? 9.786 -9.434 -16.580 1.00 95.06 82 ALA A CA 1
ATOM 578 C C . ALA A 1 82 ? 8.831 -8.363 -16.051 1.00 95.06 82 ALA A C 1
ATOM 580 O O . ALA A 1 82 ? 8.888 -8.023 -14.872 1.00 95.06 82 ALA A O 1
ATOM 581 N N . VAL A 1 83 ? 7.919 -7.884 -16.896 1.00 97.00 83 VAL A N 1
ATOM 582 C CA . VAL A 1 83 ? 6.788 -7.040 -16.498 1.00 97.00 83 VAL A CA 1
ATOM 583 C C . VAL A 1 83 ? 5.522 -7.879 -16.618 1.00 97.00 83 VAL A C 1
ATOM 585 O O . VAL A 1 83 ? 5.213 -8.396 -17.687 1.00 97.00 83 VAL A O 1
ATOM 588 N N . VAL A 1 84 ? 4.821 -8.059 -15.501 1.00 96.19 84 VAL A N 1
ATOM 589 C CA . VAL A 1 84 ? 3.585 -8.854 -15.432 1.00 96.19 84 VAL A CA 1
ATOM 590 C C . VAL A 1 84 ? 2.367 -7.967 -15.666 1.00 96.19 84 VAL A C 1
ATOM 592 O O . VAL A 1 84 ? 1.406 -8.394 -16.301 1.00 96.19 84 VAL A O 1
ATOM 595 N N . LYS A 1 85 ? 2.397 -6.736 -15.142 1.00 96.44 85 LYS A N 1
ATOM 596 C CA . LYS A 1 85 ? 1.360 -5.730 -15.373 1.00 96.44 85 LYS A CA 1
ATOM 597 C C . LYS A 1 85 ? 1.970 -4.334 -15.363 1.00 96.44 85 LYS A C 1
ATOM 599 O O . LYS A 1 85 ? 2.587 -3.948 -14.371 1.00 96.44 85 LYS A O 1
ATOM 604 N N . ASP A 1 86 ? 1.736 -3.581 -16.429 1.00 94.75 86 ASP A N 1
ATOM 605 C CA . ASP A 1 86 ? 2.258 -2.218 -16.578 1.00 94.75 86 ASP A CA 1
ATOM 606 C C . ASP A 1 86 ? 1.632 -1.249 -15.568 1.00 94.75 86 ASP A C 1
ATOM 608 O O . ASP A 1 86 ? 2.326 -0.398 -15.018 1.00 94.75 86 ASP A O 1
ATOM 612 N N . GLU A 1 87 ? 0.332 -1.409 -15.293 1.00 95.06 87 GLU A N 1
ATOM 613 C CA . GLU A 1 87 ? -0.446 -0.505 -14.441 1.00 95.06 87 GLU A CA 1
ATOM 614 C C . GLU A 1 87 ? -1.243 -1.277 -13.385 1.00 95.06 87 GLU A C 1
ATOM 616 O O . GLU A 1 87 ? -2.186 -2.020 -13.679 1.00 95.06 87 GLU A O 1
ATOM 621 N N . VAL A 1 88 ? -0.849 -1.127 -12.123 1.00 95.62 88 VAL A N 1
ATOM 622 C CA . VAL A 1 88 ? -1.438 -1.860 -10.992 1.00 95.62 88 VAL A CA 1
ATOM 623 C C . VAL A 1 88 ? -2.360 -0.973 -10.173 1.00 95.62 88 VAL A C 1
ATOM 625 O O . VAL A 1 88 ? -3.497 -1.356 -9.915 1.00 95.62 88 VAL A O 1
ATOM 628 N N . ALA A 1 89 ? -1.850 0.180 -9.749 1.00 94.75 89 ALA A N 1
ATOM 629 C CA . ALA A 1 89 ? -2.530 1.117 -8.868 1.00 94.75 89 ALA A CA 1
ATOM 630 C C . ALA A 1 89 ? -1.907 2.511 -8.984 1.00 94.75 89 ALA A C 1
ATOM 632 O O . ALA A 1 89 ? -0.704 2.626 -9.258 1.00 94.75 89 ALA A O 1
ATOM 633 N N . ALA A 1 90 ? -2.711 3.533 -8.714 1.00 93.62 90 ALA A N 1
ATOM 634 C CA . ALA A 1 90 ? -2.275 4.914 -8.575 1.00 93.62 90 ALA A CA 1
ATOM 635 C C . ALA A 1 90 ? -1.911 5.194 -7.109 1.00 93.62 90 ALA A C 1
ATOM 637 O O . ALA A 1 90 ? -2.704 4.895 -6.221 1.00 93.62 90 ALA A O 1
ATOM 638 N N . HIS A 1 91 ? -0.726 5.746 -6.843 1.00 92.44 91 HIS A N 1
ATOM 639 C CA . HIS A 1 91 ? -0.215 5.981 -5.488 1.00 92.44 91 HIS A CA 1
ATOM 640 C C . HIS A 1 91 ? -0.136 7.471 -5.183 1.00 92.44 91 HIS A C 1
ATOM 642 O O . HIS A 1 91 ? 0.410 8.232 -5.981 1.00 92.44 91 HIS A O 1
ATOM 648 N N . VAL A 1 92 ? -0.652 7.864 -4.019 1.00 91.38 92 VAL A N 1
ATOM 649 C CA . VAL A 1 92 ? -0.548 9.216 -3.453 1.00 91.38 92 VAL A CA 1
ATOM 650 C C . VAL A 1 92 ? -0.109 9.097 -2.000 1.00 91.38 92 VAL A C 1
ATOM 652 O O . VAL A 1 92 ? -0.502 8.166 -1.304 1.00 91.38 92 VAL A O 1
ATOM 655 N N . GLU A 1 93 ? 0.680 10.045 -1.521 1.00 89.56 93 GLU A N 1
ATOM 656 C CA . GLU A 1 93 ? 1.149 10.083 -0.139 1.00 89.56 93 GLU A CA 1
ATOM 657 C C . GLU A 1 93 ? 0.580 11.310 0.580 1.00 89.56 93 GLU A C 1
ATOM 659 O O . GLU A 1 93 ? 0.675 12.435 0.085 1.00 89.56 93 GLU A O 1
ATOM 664 N N . ILE A 1 94 ? -0.022 11.100 1.755 1.00 90.56 94 ILE A N 1
ATOM 665 C CA . ILE A 1 94 ? -0.538 12.173 2.608 1.00 90.56 94 ILE A CA 1
ATOM 666 C C . ILE A 1 94 ? 0.016 11.997 4.021 1.00 90.56 94 ILE A C 1
ATOM 668 O O . ILE A 1 94 ? -0.214 10.990 4.689 1.00 90.56 94 ILE A O 1
ATOM 672 N N . ARG A 1 95 ? 0.713 13.028 4.497 1.00 86.88 95 ARG A N 1
ATOM 673 C CA . ARG A 1 95 ? 1.307 13.095 5.839 1.00 86.88 95 ARG A CA 1
ATOM 674 C C . ARG A 1 95 ? 0.979 14.420 6.513 1.00 86.88 95 ARG A C 1
ATOM 676 O O . ARG A 1 95 ? 0.652 15.394 5.830 1.00 86.88 95 ARG A O 1
ATOM 683 N N . ILE A 1 96 ? 1.102 14.489 7.837 1.00 86.12 96 ILE A N 1
ATOM 684 C CA . ILE A 1 96 ? 1.033 15.761 8.574 1.00 86.12 96 ILE A CA 1
ATOM 685 C C . ILE A 1 96 ? 2.323 16.560 8.284 1.00 86.12 96 ILE A C 1
ATOM 687 O O . ILE A 1 96 ? 3.404 15.968 8.263 1.00 86.12 96 ILE A O 1
ATOM 691 N N . PRO A 1 97 ? 2.258 17.887 8.033 1.00 84.94 97 PRO A N 1
ATOM 692 C CA . PRO A 1 97 ? 1.094 18.781 8.132 1.00 84.94 97 PRO A CA 1
ATOM 693 C C . PRO A 1 97 ? 0.275 18.960 6.837 1.00 84.94 97 PRO A C 1
ATOM 695 O O . PRO A 1 97 ? -0.644 19.772 6.807 1.00 84.94 97 PRO A O 1
ATOM 698 N N . ASN A 1 98 ? 0.545 18.203 5.773 1.00 84.19 98 ASN A N 1
ATOM 699 C CA . ASN A 1 98 ? -0.069 18.380 4.447 1.00 84.19 98 ASN A CA 1
ATOM 700 C C . ASN A 1 98 ? -1.441 17.697 4.271 1.00 84.19 98 ASN A C 1
ATOM 702 O O . ASN A 1 98 ? -1.887 17.493 3.141 1.00 84.19 98 ASN A O 1
ATOM 706 N N . GLY A 1 99 ? -2.131 17.360 5.366 1.00 87.44 99 GLY A N 1
ATOM 707 C CA . GLY A 1 99 ? -3.406 16.637 5.332 1.00 87.44 99 GLY A CA 1
ATOM 708 C C . GLY A 1 99 ? -4.491 17.350 4.518 1.00 87.44 99 GLY A C 1
ATOM 709 O O . GLY A 1 99 ? -5.093 16.745 3.635 1.00 87.44 99 GLY A O 1
ATOM 710 N N . SER A 1 100 ? -4.701 18.649 4.750 1.00 89.88 100 SER A N 1
ATOM 711 C CA . SER A 1 100 ? -5.717 19.439 4.035 1.00 89.88 100 SER A CA 1
ATOM 712 C C . SER A 1 100 ? -5.446 19.519 2.529 1.00 89.88 100 SER A C 1
ATOM 714 O O . SER A 1 100 ? -6.345 19.264 1.728 1.00 89.88 100 SER A O 1
ATOM 716 N N . ASN A 1 101 ? -4.200 19.808 2.147 1.00 90.00 101 ASN A N 1
ATOM 717 C CA . ASN A 1 101 ? -3.778 19.900 0.748 1.00 90.00 101 ASN A CA 1
ATOM 718 C C . ASN A 1 101 ? -3.893 18.550 0.031 1.00 90.00 101 ASN A C 1
ATOM 720 O O . ASN A 1 101 ? -4.379 18.497 -1.097 1.00 90.00 101 ASN A O 1
ATOM 724 N N . GLY A 1 102 ? -3.493 17.455 0.687 1.00 90.50 102 GLY A N 1
ATOM 725 C CA . GLY A 1 102 ? -3.593 16.111 0.121 1.00 90.50 102 GLY A CA 1
ATOM 726 C C . GLY A 1 102 ? -5.041 15.686 -0.119 1.00 90.50 102 GLY A C 1
ATOM 727 O O . GLY A 1 102 ? -5.387 15.279 -1.226 1.00 90.50 102 GLY A O 1
ATOM 728 N N . ILE A 1 103 ? -5.913 15.859 0.880 1.00 92.88 103 ILE A N 1
ATOM 729 C CA . ILE A 1 103 ? -7.344 15.537 0.750 1.00 92.88 103 ILE A CA 1
ATOM 730 C C . ILE A 1 103 ? -8.017 16.420 -0.311 1.00 92.88 103 ILE A C 1
ATOM 732 O O . ILE A 1 103 ? -8.812 15.922 -1.109 1.00 92.88 103 ILE A O 1
ATOM 736 N N . GLY A 1 104 ? -7.686 17.715 -0.353 1.00 92.12 104 GLY A N 1
ATOM 737 C CA . GLY A 1 104 ? -8.174 18.636 -1.382 1.00 92.12 104 GLY A CA 1
ATOM 738 C C . GLY A 1 104 ? -7.735 18.229 -2.790 1.00 92.12 104 GLY A C 1
ATOM 739 O O . GLY A 1 104 ? -8.555 18.214 -3.701 1.00 92.12 104 GLY A O 1
ATOM 740 N N . SER A 1 105 ? -6.476 17.817 -2.962 1.00 91.25 105 SER A N 1
ATOM 741 C CA . SER A 1 105 ? -5.956 17.349 -4.252 1.00 91.25 105 SER A CA 1
ATOM 742 C C . SER A 1 105 ? -6.673 16.093 -4.746 1.00 91.25 105 SER A C 1
ATOM 744 O O . SER A 1 105 ? -7.024 16.023 -5.922 1.00 91.25 105 SER A O 1
ATOM 746 N N . ILE A 1 106 ? -6.932 15.117 -3.864 1.00 92.25 106 ILE A N 1
ATOM 747 C CA . ILE A 1 106 ? -7.679 13.906 -4.240 1.00 92.25 106 ILE A CA 1
ATOM 748 C C . ILE A 1 106 ? -9.111 14.270 -4.633 1.00 92.25 106 ILE A C 1
ATOM 750 O O . ILE A 1 106 ? -9.590 13.812 -5.667 1.00 92.25 106 ILE A O 1
ATOM 754 N N . ARG A 1 107 ? -9.785 15.113 -3.843 1.00 92.38 107 ARG A N 1
ATOM 755 C CA . ARG A 1 107 ? -11.151 15.561 -4.142 1.00 92.38 107 ARG A CA 1
ATOM 756 C C . ARG A 1 107 ? -11.232 16.227 -5.513 1.00 92.38 107 ARG A C 1
ATOM 758 O O . ARG A 1 107 ? -12.008 15.786 -6.351 1.00 92.38 107 ARG A O 1
ATOM 765 N N . ASN A 1 108 ? -10.379 17.220 -5.754 1.00 91.56 108 ASN A N 1
ATOM 766 C CA . ASN A 1 108 ? -10.356 17.954 -7.016 1.00 91.56 108 ASN A CA 1
ATOM 767 C C . ASN A 1 108 ? -10.026 17.028 -8.198 1.00 91.56 108 ASN A C 1
ATOM 769 O O . ASN A 1 108 ? -10.614 17.162 -9.267 1.00 91.56 108 ASN A O 1
ATOM 773 N N . GLY A 1 109 ? -9.116 16.067 -8.005 1.00 90.00 109 GLY A N 1
ATOM 774 C CA . GLY A 1 109 ? -8.781 15.065 -9.016 1.00 90.00 109 GLY A CA 1
ATOM 775 C C . GLY A 1 109 ? -9.966 14.166 -9.375 1.00 90.00 109 GLY A C 1
ATOM 776 O O . GLY A 1 109 ? -10.269 13.986 -10.554 1.00 90.00 109 GLY A O 1
ATOM 777 N N . LEU A 1 110 ? -10.679 13.648 -8.370 1.00 90.31 110 LEU A N 1
ATOM 778 C CA . LEU A 1 110 ? -11.870 12.813 -8.569 1.00 90.31 110 LEU A CA 1
ATOM 779 C C . LEU A 1 110 ? -13.032 13.583 -9.216 1.00 90.31 110 LEU A C 1
ATOM 781 O O . LEU A 1 110 ? -13.758 13.013 -10.034 1.00 90.31 110 LEU A O 1
ATOM 785 N N . GLU A 1 111 ? -13.204 14.861 -8.869 1.00 90.19 111 GLU A N 1
ATOM 786 C CA . GLU A 1 111 ? -14.215 15.741 -9.465 1.00 90.19 111 GLU A CA 1
ATOM 787 C C . GLU A 1 111 ? -13.905 16.051 -10.935 1.00 90.19 111 GLU A C 1
ATOM 789 O O . GLU A 1 111 ? -14.799 15.927 -11.775 1.00 90.19 111 GLU A O 1
ATOM 794 N N . ALA A 1 112 ? -12.645 16.377 -11.252 1.00 89.94 112 ALA A N 1
ATOM 795 C CA . ALA A 1 112 ? -12.198 16.621 -12.622 1.00 89.94 112 ALA A CA 1
ATOM 796 C C . ALA A 1 112 ? -12.347 15.367 -13.497 1.00 89.94 112 ALA A C 1
ATOM 798 O O . ALA A 1 112 ? -12.915 15.433 -14.582 1.00 89.94 112 ALA A O 1
ATOM 799 N N . GLY A 1 113 ? -11.900 14.205 -13.007 1.00 84.94 113 GLY A N 1
ATOM 800 C CA . GLY A 1 113 ? -12.062 12.928 -13.709 1.00 84.94 113 GLY A CA 1
ATOM 801 C C . GLY A 1 113 ? -11.215 12.776 -14.979 1.00 84.94 113 GLY A C 1
ATOM 802 O O . GLY A 1 113 ? -11.499 11.893 -15.784 1.00 84.94 113 GLY A O 1
ATOM 803 N N . ASP A 1 114 ? -10.173 13.591 -15.148 1.00 85.94 114 ASP A N 1
ATOM 804 C CA . ASP A 1 114 ? -9.288 13.547 -16.314 1.00 85.94 114 ASP A CA 1
ATOM 805 C C . ASP A 1 114 ? -8.101 12.588 -16.120 1.00 85.94 114 ASP A C 1
ATOM 807 O O . ASP A 1 114 ? -7.572 12.407 -15.017 1.00 85.94 114 ASP A O 1
ATOM 811 N N . GLY A 1 115 ? -7.644 11.976 -17.217 1.00 87.62 115 GLY A N 1
ATOM 812 C CA . GLY A 1 115 ? -6.465 11.104 -17.237 1.00 87.62 115 GLY A CA 1
ATOM 813 C C . GLY A 1 115 ? -6.555 9.946 -16.235 1.00 87.62 115 GLY A C 1
ATOM 814 O O . GLY A 1 115 ? -7.517 9.178 -16.233 1.00 87.62 115 GLY A O 1
ATOM 815 N N . VAL A 1 116 ? -5.556 9.829 -15.351 1.00 88.75 116 VAL A N 1
ATOM 816 C CA . VAL A 1 116 ? -5.488 8.779 -14.313 1.00 88.75 116 VAL A CA 1
ATOM 817 C C . VAL A 1 116 ? -6.696 8.825 -13.374 1.00 88.75 116 VAL A C 1
ATOM 819 O O . VAL A 1 116 ? -7.203 7.779 -12.967 1.00 88.75 116 VAL A O 1
ATOM 822 N N . TRP A 1 117 ? -7.202 10.021 -13.062 1.00 90.56 117 TRP A N 1
ATOM 823 C CA . TRP A 1 117 ? -8.376 10.173 -12.206 1.00 90.56 117 TRP A CA 1
ATOM 824 C C . TRP A 1 117 ? -9.645 9.625 -12.854 1.00 90.56 117 TRP A C 1
ATOM 826 O O . TRP A 1 117 ? -10.496 9.099 -12.141 1.00 90.56 117 TRP A O 1
ATOM 836 N N . GLY A 1 118 ? -9.743 9.658 -14.186 1.00 91.00 118 GLY A N 1
ATOM 837 C CA . GLY A 1 118 ? -10.825 9.017 -14.934 1.00 91.00 118 GLY A CA 1
ATOM 838 C C . GLY A 1 118 ? -10.853 7.502 -14.733 1.00 91.00 118 GLY A C 1
ATOM 839 O O . GLY A 1 118 ? -11.907 6.945 -14.434 1.00 91.00 118 GLY A O 1
ATOM 840 N N . HIS A 1 119 ? -9.692 6.842 -14.780 1.00 91.50 119 HIS A N 1
ATOM 841 C CA . HIS A 1 119 ? -9.576 5.399 -14.520 1.00 91.50 119 HIS A CA 1
ATOM 842 C C . HIS A 1 119 ? -9.863 5.028 -13.059 1.00 91.50 119 HIS A C 1
ATOM 844 O O . HIS A 1 119 ? -10.475 3.993 -12.790 1.00 91.50 119 HIS A O 1
ATOM 850 N N . ILE A 1 120 ? -9.466 5.882 -12.109 1.00 92.75 120 ILE A N 1
ATOM 851 C CA . ILE A 1 120 ? -9.801 5.707 -10.686 1.00 92.75 120 ILE A CA 1
ATOM 852 C C . ILE A 1 120 ? -11.310 5.842 -10.475 1.00 92.75 120 ILE A C 1
ATOM 854 O O . ILE A 1 120 ? -11.926 5.020 -9.797 1.00 92.75 120 ILE A O 1
ATOM 858 N N . ARG A 1 121 ? -11.916 6.861 -11.093 1.00 92.19 121 ARG A N 1
ATOM 859 C CA . ARG A 1 121 ? -13.355 7.118 -11.045 1.00 92.19 121 ARG A CA 1
ATOM 860 C C . ARG A 1 121 ? -14.145 5.981 -11.704 1.00 92.19 121 ARG A C 1
ATOM 862 O O . ARG A 1 121 ? -15.172 5.574 -11.176 1.00 92.19 121 ARG A O 1
ATOM 869 N N . ALA A 1 122 ? -13.667 5.425 -12.812 1.00 90.94 122 ALA A N 1
ATOM 870 C CA . ALA A 1 122 ? -14.288 4.266 -13.452 1.00 90.94 122 ALA A CA 1
ATOM 871 C C . ALA A 1 122 ? -14.182 2.975 -12.611 1.00 90.94 122 ALA A C 1
ATOM 873 O O . ALA A 1 122 ? -14.981 2.061 -12.794 1.00 90.94 122 ALA A O 1
ATOM 874 N N . GLY A 1 123 ? -13.234 2.905 -11.668 1.00 91.12 123 GLY A N 1
ATOM 875 C CA . GLY A 1 123 ? -12.958 1.706 -10.870 1.00 91.12 123 GLY A CA 1
ATOM 876 C C . GLY A 1 123 ? -12.004 0.710 -11.547 1.00 91.12 123 GLY A C 1
ATOM 877 O O . GLY A 1 123 ? -11.804 -0.400 -11.028 1.00 91.12 123 GLY A O 1
ATOM 878 N N . ASP A 1 124 ? -11.396 1.104 -12.670 1.00 92.69 124 ASP A N 1
ATOM 879 C CA . ASP A 1 124 ? -10.414 0.317 -13.428 1.00 92.69 124 ASP A CA 1
ATOM 880 C C . ASP A 1 124 ? -9.061 0.260 -12.709 1.00 92.69 124 ASP A C 1
ATOM 882 O O . ASP A 1 124 ? -8.386 -0.774 -12.705 1.00 92.69 124 ASP A O 1
ATOM 886 N N . LEU A 1 125 ? -8.680 1.370 -12.067 1.00 93.62 125 LEU A N 1
ATOM 887 C CA . LEU A 1 125 ? -7.412 1.518 -11.363 1.00 93.62 125 LEU A CA 1
ATOM 888 C C . LEU A 1 125 ? -7.658 1.858 -9.883 1.00 93.62 125 LEU A C 1
ATOM 890 O O . LEU A 1 125 ? -8.271 2.884 -9.589 1.00 93.62 125 LEU A O 1
ATOM 894 N N . PRO A 1 126 ? -7.190 1.041 -8.925 1.00 95.56 126 PRO A N 1
ATOM 895 C CA . PRO A 1 126 ? -7.329 1.365 -7.512 1.00 95.56 126 PRO A CA 1
ATOM 896 C C . PRO A 1 126 ? -6.425 2.540 -7.117 1.00 95.56 126 PRO A C 1
ATOM 898 O O . PRO A 1 126 ? -5.284 2.654 -7.580 1.00 95.56 126 PRO A O 1
ATOM 901 N N . LEU A 1 127 ? -6.934 3.382 -6.218 1.00 95.06 127 LEU A N 1
ATOM 902 C CA . LEU A 1 127 ? -6.190 4.457 -5.572 1.00 95.06 127 LEU A CA 1
ATOM 903 C C . LEU A 1 127 ? -5.611 3.943 -4.251 1.00 95.06 127 LEU A C 1
ATOM 905 O O . LEU A 1 127 ? -6.347 3.588 -3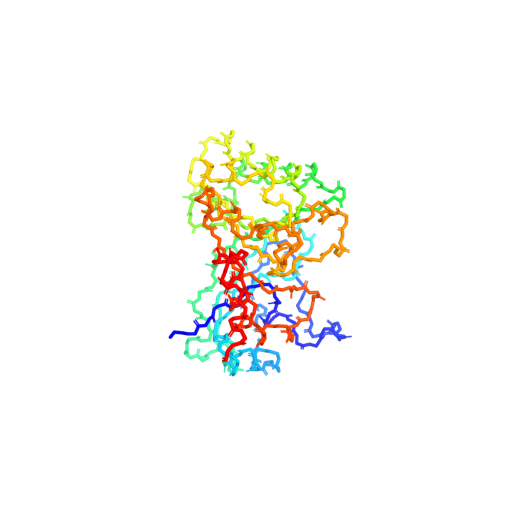.330 1.00 95.06 127 LEU A O 1
ATOM 909 N N . VAL A 1 128 ? -4.287 3.919 -4.156 1.00 95.00 128 VAL A N 1
ATOM 910 C CA . VAL A 1 128 ? -3.543 3.567 -2.949 1.00 95.00 128 VAL A CA 1
ATOM 911 C C . VAL A 1 128 ? -3.035 4.854 -2.308 1.00 95.00 128 VAL A C 1
ATOM 913 O O . VAL A 1 128 ? -2.242 5.580 -2.904 1.00 95.00 128 VAL A O 1
ATOM 916 N N . VAL A 1 129 ? -3.486 5.143 -1.091 1.00 94.50 129 VAL A N 1
ATOM 917 C CA . VAL A 1 129 ? -3.072 6.340 -0.351 1.00 94.50 129 VAL A CA 1
ATOM 918 C C . VAL A 1 129 ? -2.188 5.936 0.817 1.00 94.50 129 VAL A C 1
ATOM 920 O O . VAL A 1 129 ? -2.633 5.233 1.724 1.00 94.50 129 VAL A O 1
ATOM 923 N N . GLU A 1 130 ? -0.932 6.374 0.809 1.00 92.19 130 GLU A N 1
ATOM 924 C CA . GLU A 1 130 ? -0.049 6.233 1.960 1.00 92.19 130 GLU A CA 1
ATOM 925 C C . GLU A 1 130 ? -0.436 7.242 3.041 1.00 92.19 130 GLU A C 1
ATOM 927 O O . GLU A 1 130 ? -0.290 8.449 2.855 1.00 92.19 130 GLU A O 1
ATOM 932 N N . ALA A 1 131 ? -0.955 6.730 4.158 1.00 93.06 131 ALA A N 1
ATOM 933 C CA . ALA A 1 131 ? -1.382 7.507 5.312 1.00 93.06 131 ALA A CA 1
ATOM 934 C C . ALA A 1 131 ? -1.218 6.676 6.592 1.00 93.06 131 ALA A C 1
ATOM 936 O O . ALA A 1 131 ? -1.563 5.493 6.635 1.00 93.06 131 ALA A O 1
ATOM 937 N N . HIS A 1 132 ? -0.703 7.301 7.652 1.00 93.06 132 HIS A N 1
ATOM 938 C CA . HIS A 1 132 ? -0.491 6.641 8.947 1.00 93.06 132 HIS A CA 1
ATOM 939 C C . HIS A 1 132 ? -1.411 7.171 10.051 1.00 93.06 132 HIS A C 1
ATOM 941 O O . HIS A 1 132 ? -1.880 6.369 10.857 1.00 93.06 132 HIS A O 1
ATOM 947 N N . SER A 1 133 ? -1.688 8.479 10.049 1.00 93.69 133 SER A N 1
ATOM 948 C CA . SER A 1 133 ? -2.523 9.150 11.049 1.00 93.69 133 SER A CA 1
ATOM 949 C C . SER A 1 133 ? -3.996 8.769 10.903 1.00 93.69 133 SER A C 1
ATOM 951 O O . SER A 1 133 ? -4.550 8.817 9.800 1.00 93.69 133 SER A O 1
ATOM 953 N N . ALA A 1 134 ? -4.649 8.470 12.028 1.00 95.25 134 ALA A N 1
ATOM 954 C CA . ALA A 1 134 ? -6.079 8.176 12.062 1.00 95.25 134 ALA A CA 1
ATOM 955 C C . ALA A 1 134 ? -6.931 9.352 11.556 1.00 95.25 134 ALA A C 1
ATOM 957 O O . ALA A 1 134 ? -7.938 9.130 10.897 1.00 95.25 134 ALA A O 1
ATOM 958 N N . ASP A 1 135 ? -6.510 10.599 11.775 1.00 94.38 135 ASP A N 1
ATOM 959 C CA . ASP A 1 135 ? -7.276 11.787 11.375 1.00 94.38 135 ASP A CA 1
ATOM 960 C C . ASP A 1 135 ? -7.293 11.973 9.842 1.00 94.38 135 ASP A C 1
ATOM 962 O O . ASP A 1 135 ? -8.313 12.337 9.242 1.00 94.38 135 ASP A O 1
ATOM 966 N N . ILE A 1 136 ? -6.179 11.642 9.176 1.00 95.19 136 ILE A N 1
ATOM 967 C CA . ILE A 1 136 ? -6.100 11.602 7.707 1.00 95.19 136 ILE A CA 1
ATOM 968 C C . ILE A 1 136 ? -6.941 10.438 7.171 1.00 95.19 136 ILE A C 1
ATOM 970 O O . ILE A 1 136 ? -7.703 10.617 6.222 1.00 95.19 136 ILE A O 1
ATOM 974 N N . ILE A 1 137 ? -6.849 9.260 7.796 1.00 96.44 137 ILE A N 1
ATOM 975 C CA . ILE A 1 137 ? -7.634 8.081 7.403 1.00 96.44 137 ILE A CA 1
ATOM 976 C C . ILE A 1 137 ? -9.138 8.358 7.548 1.00 96.44 137 ILE A C 1
ATOM 978 O O . ILE A 1 137 ? -9.895 8.074 6.623 1.00 96.44 137 ILE A O 1
ATOM 982 N N . ALA A 1 138 ? -9.575 8.995 8.636 1.00 96.31 138 ALA A N 1
ATOM 983 C CA . ALA A 1 138 ? -10.960 9.421 8.828 1.00 96.31 138 ALA A CA 1
ATOM 984 C C . ALA A 1 138 ? -11.425 10.370 7.714 1.00 96.31 138 ALA A C 1
ATOM 986 O O . ALA A 1 138 ? -12.519 10.212 7.171 1.00 96.31 138 ALA A O 1
ATOM 987 N N . SER A 1 139 ? -10.570 11.320 7.323 1.00 95.88 139 SER A N 1
ATOM 988 C CA . SER A 1 139 ? -10.856 12.246 6.222 1.00 95.88 139 SER A CA 1
ATOM 989 C C . SER A 1 139 ? -11.002 11.522 4.878 1.00 95.88 139 SER A C 1
ATOM 991 O O . SER A 1 139 ? -11.870 11.881 4.084 1.00 95.88 139 SER A O 1
ATOM 993 N N . LEU A 1 140 ? -10.200 10.481 4.629 1.00 95.25 140 LEU A N 1
ATOM 994 C CA . LEU A 1 140 ? -10.298 9.637 3.431 1.00 95.25 140 LEU A CA 1
ATOM 995 C C . LEU A 1 140 ? -11.570 8.780 3.427 1.00 95.25 140 LEU A C 1
ATOM 997 O O . LEU A 1 140 ? -12.233 8.686 2.395 1.00 95.25 140 LEU A O 1
ATOM 1001 N N . ILE A 1 141 ? -11.948 8.205 4.572 1.00 95.50 141 ILE A N 1
ATOM 1002 C CA . ILE A 1 141 ? -13.215 7.474 4.730 1.00 95.50 141 ILE A CA 1
ATOM 1003 C C . ILE A 1 141 ? -14.391 8.412 4.443 1.00 95.50 141 ILE A C 1
ATOM 1005 O O . ILE A 1 141 ? -15.292 8.070 3.678 1.00 95.50 141 ILE A O 1
ATOM 1009 N N . HIS A 1 142 ? -14.363 9.619 5.011 1.00 94.69 142 HIS A N 1
ATOM 1010 C CA . HIS A 1 142 ? -15.389 10.628 4.774 1.00 94.69 142 HIS A CA 1
ATOM 1011 C C . HIS A 1 142 ? -15.443 11.058 3.302 1.00 94.69 142 HIS A C 1
ATOM 1013 O O . HIS A 1 142 ? -16.529 11.187 2.739 1.00 94.69 142 HIS A O 1
ATOM 1019 N N . LEU A 1 143 ? -14.284 11.221 2.653 1.00 93.12 143 LEU A N 1
ATOM 1020 C CA . LEU A 1 143 ? -14.208 11.519 1.226 1.00 93.12 143 LEU A CA 1
ATOM 1021 C C . LEU A 1 143 ? -14.821 10.39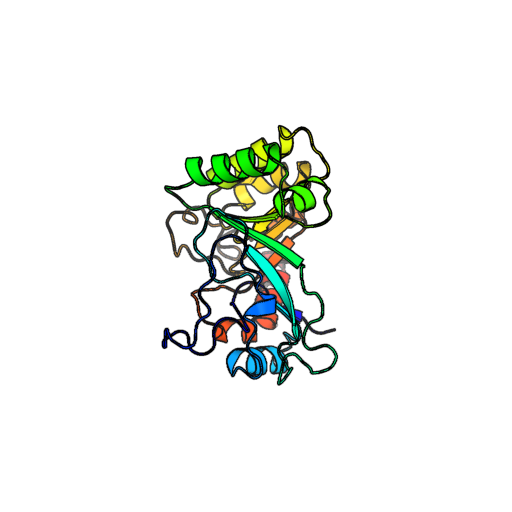3 0.387 1.00 93.12 143 LEU A C 1
ATOM 1023 O O . LEU A 1 143 ? -15.614 10.693 -0.498 1.00 93.12 143 LEU A O 1
ATOM 1027 N N . LYS A 1 144 ? -14.518 9.119 0.680 1.00 92.19 144 LYS A N 1
ATOM 1028 C CA . LYS A 1 144 ? -15.109 7.972 -0.032 1.00 92.19 144 LYS A CA 1
ATOM 1029 C C . LYS A 1 144 ? -16.630 7.938 0.135 1.00 92.19 144 LYS A C 1
ATOM 1031 O O . LYS A 1 144 ? -17.331 7.832 -0.859 1.00 92.19 144 LYS A O 1
ATOM 1036 N N . ARG A 1 145 ? -17.132 8.108 1.364 1.00 91.00 145 ARG A N 1
ATOM 1037 C CA . ARG A 1 145 ? -18.577 8.092 1.672 1.00 91.00 145 ARG A CA 1
ATOM 1038 C C . ARG A 1 145 ? -19.357 9.238 1.014 1.00 91.00 145 ARG A C 1
ATOM 1040 O O . ARG A 1 145 ? -20.515 9.053 0.667 1.00 91.00 145 ARG A O 1
ATOM 1047 N N . ASN A 1 146 ? -18.741 10.409 0.856 1.00 87.56 146 ASN A N 1
ATOM 1048 C CA . ASN A 1 146 ? -19.379 11.573 0.227 1.00 87.56 146 ASN A CA 1
ATOM 1049 C C . ASN A 1 146 ? -19.118 11.688 -1.276 1.00 87.56 146 ASN A C 1
ATOM 1051 O O . ASN A 1 146 ? -19.703 12.547 -1.937 1.00 87.56 146 ASN A O 1
ATOM 1055 N N . SER A 1 147 ? -18.198 10.892 -1.817 1.00 80.19 147 SER A N 1
ATOM 1056 C CA . SER A 1 147 ? -17.977 10.859 -3.255 1.00 80.19 147 SER A CA 1
ATOM 1057 C C . SER A 1 147 ? -19.220 10.261 -3.896 1.00 80.19 147 SER A C 1
ATOM 1059 O O . SER A 1 147 ? -19.663 9.193 -3.498 1.00 80.19 147 SER A O 1
ATOM 1061 N N . ALA A 1 148 ? -19.771 10.915 -4.918 1.00 65.56 148 ALA A N 1
ATOM 1062 C CA . ALA A 1 148 ? -20.964 10.440 -5.628 1.00 65.56 148 ALA A CA 1
ATOM 1063 C C . ALA A 1 148 ? -20.733 9.145 -6.440 1.00 65.56 148 ALA A C 1
ATOM 1065 O O . ALA A 1 148 ? -21.512 8.822 -7.333 1.00 65.56 148 ALA A O 1
ATOM 1066 N N . ASN A 1 149 ? -19.619 8.453 -6.209 1.00 75.56 149 ASN A N 1
ATOM 1067 C CA . ASN A 1 149 ? -19.169 7.346 -7.020 1.00 75.56 149 ASN A CA 1
ATOM 1068 C C . ASN A 1 149 ? -18.656 6.190 -6.163 1.00 75.56 149 ASN A C 1
ATOM 1070 O O . ASN A 1 149 ? -17.500 6.173 -5.734 1.00 75.56 149 ASN A O 1
ATOM 1074 N N . ASP A 1 150 ? -19.519 5.193 -6.018 1.00 78.69 150 ASP A N 1
ATOM 1075 C CA . ASP A 1 150 ? -19.251 3.972 -5.262 1.00 78.69 150 ASP A CA 1
ATOM 1076 C C . ASP A 1 150 ? -18.215 3.054 -5.939 1.00 78.69 150 ASP A C 1
ATOM 1078 O O . ASP A 1 150 ? -17.700 2.134 -5.307 1.00 78.69 150 ASP A O 1
ATOM 1082 N N . ASN A 1 151 ? -17.843 3.309 -7.202 1.00 87.19 151 ASN A N 1
ATOM 1083 C CA . ASN A 1 151 ? -16.882 2.474 -7.935 1.00 87.19 151 ASN A CA 1
ATOM 1084 C C . ASN A 1 151 ? -15.418 2.730 -7.540 1.00 87.19 151 ASN A C 1
ATOM 1086 O O . ASN A 1 151 ? -14.529 1.971 -7.938 1.00 87.19 151 ASN A O 1
ATOM 1090 N N . VAL A 1 152 ? -15.138 3.796 -6.782 1.00 91.19 152 VAL A N 1
ATOM 1091 C CA . VAL A 1 152 ? -13.766 4.162 -6.413 1.00 91.19 152 VAL A CA 1
ATOM 1092 C C . VAL A 1 152 ? -13.193 3.143 -5.424 1.00 91.19 152 VAL A C 1
ATOM 1094 O O . VAL A 1 152 ? -13.562 3.084 -4.248 1.00 91.19 152 VAL A O 1
ATOM 1097 N N . LYS A 1 153 ? -12.214 2.364 -5.893 1.00 94.38 153 LYS A N 1
ATOM 1098 C CA . LYS A 1 153 ? -11.465 1.401 -5.076 1.00 94.38 153 LYS A CA 1
ATOM 1099 C C . LYS A 1 153 ? -10.336 2.113 -4.339 1.00 94.38 153 LYS A C 1
ATOM 1101 O O . LYS A 1 153 ? -9.307 2.428 -4.935 1.00 94.38 153 LYS A O 1
ATOM 1106 N N . LEU A 1 154 ? -10.533 2.352 -3.045 1.00 95.50 154 LEU A N 1
ATOM 1107 C CA . LEU A 1 154 ? -9.557 2.989 -2.162 1.00 95.50 154 LEU A CA 1
ATOM 1108 C C . LEU A 1 154 ? -8.847 1.947 -1.288 1.00 95.50 154 LEU A C 1
ATOM 1110 O O . LEU A 1 154 ? -9.496 1.103 -0.672 1.00 95.50 154 LEU A O 1
ATOM 1114 N N . VAL A 1 155 ? -7.522 2.047 -1.203 1.00 96.69 155 VAL A N 1
ATOM 1115 C CA . VAL A 1 155 ? -6.667 1.220 -0.343 1.00 96.69 155 VAL A CA 1
ATOM 1116 C C . VAL A 1 155 ? -5.752 2.132 0.468 1.00 96.69 155 VAL A C 1
ATOM 1118 O O . VAL A 1 155 ? -5.103 3.016 -0.087 1.00 96.69 155 VAL A O 1
ATOM 1121 N N . ILE A 1 156 ? -5.658 1.910 1.777 1.00 96.44 156 ILE A N 1
ATOM 1122 C CA . ILE A 1 156 ? -4.707 2.625 2.634 1.00 96.44 156 ILE A CA 1
ATOM 1123 C C . ILE A 1 156 ? -3.392 1.855 2.681 1.00 96.44 156 ILE A C 1
ATOM 1125 O O . ILE A 1 156 ? -3.377 0.647 2.884 1.00 96.44 156 ILE A O 1
ATOM 1129 N N . SER A 1 157 ? -2.277 2.553 2.522 1.00 93.94 157 SER A N 1
ATOM 1130 C CA . SER A 1 157 ? -0.925 2.019 2.661 1.00 93.94 157 SER A CA 1
ATOM 1131 C C . SER A 1 157 ? -0.259 2.621 3.897 1.00 93.94 157 SER A C 1
ATOM 1133 O O . SER A 1 157 ? -0.396 3.811 4.164 1.00 93.94 157 SER A O 1
ATOM 1135 N N . GLY A 1 158 ? 0.440 1.807 4.687 1.00 90.06 158 GLY A N 1
ATOM 1136 C CA . GLY A 1 158 ? 0.998 2.227 5.975 1.00 90.06 158 GLY A CA 1
ATOM 1137 C C . GLY A 1 158 ? 0.048 1.883 7.111 1.00 90.06 158 GLY A C 1
ATOM 1138 O O . GLY A 1 158 ? 0.182 0.822 7.719 1.00 90.06 158 GLY A O 1
ATOM 1139 N N . GLY A 1 159 ? -0.919 2.765 7.373 1.00 90.81 159 GLY A N 1
ATOM 1140 C CA . GLY A 1 159 ? -2.028 2.495 8.286 1.00 90.81 159 GLY A CA 1
ATOM 1141 C C . GLY A 1 159 ? -1.612 2.227 9.735 1.00 90.81 159 GLY A C 1
ATOM 1142 O O . GLY A 1 159 ? -2.240 1.405 10.397 1.00 90.81 159 GLY A O 1
ATOM 1143 N N . THR A 1 160 ? -0.570 2.893 10.249 1.00 92.50 160 THR A N 1
ATOM 1144 C CA . THR A 1 160 ? -0.074 2.654 11.622 1.00 92.50 160 THR A CA 1
ATOM 1145 C C . THR A 1 160 ? -1.170 2.837 12.679 1.00 92.50 160 THR A C 1
ATOM 1147 O O . THR A 1 160 ? -1.308 2.010 13.583 1.00 92.50 160 THR A O 1
ATOM 1150 N N . GLU A 1 161 ? -1.995 3.878 12.542 1.00 94.19 161 GLU A N 1
ATOM 1151 C CA . GLU A 1 161 ? -3.130 4.149 13.431 1.00 94.19 161 GLU A CA 1
ATOM 1152 C C . GLU A 1 161 ? -4.473 3.635 12.872 1.00 94.19 161 GLU A C 1
ATOM 1154 O O . GLU A 1 161 ? -5.524 3.906 13.447 1.00 94.19 161 GLU A O 1
ATOM 1159 N N . ALA A 1 162 ? -4.472 2.853 11.781 1.00 95.00 162 ALA A N 1
ATOM 1160 C CA . ALA A 1 162 ? -5.702 2.366 11.139 1.00 95.00 162 ALA A CA 1
ATOM 1161 C C . ALA A 1 162 ? -6.559 1.483 12.062 1.00 95.00 162 ALA A C 1
ATOM 1163 O O . ALA A 1 162 ? -7.773 1.408 11.905 1.00 95.00 162 ALA A O 1
ATOM 1164 N N . HIS A 1 163 ? -5.941 0.846 13.058 1.00 95.12 163 HIS A N 1
ATOM 1165 C CA . HIS A 1 163 ? -6.638 0.036 14.055 1.00 95.12 163 HIS A CA 1
ATOM 1166 C C . HIS A 1 163 ? -7.631 0.839 14.917 1.00 95.12 163 HIS A C 1
ATOM 1168 O O . HIS A 1 163 ? -8.523 0.232 15.502 1.00 95.12 163 HIS A O 1
ATOM 1174 N N . LEU A 1 164 ? -7.499 2.171 14.999 1.00 96.44 164 LEU A N 1
ATOM 1175 C CA . LEU A 1 164 ? -8.446 3.038 15.713 1.00 96.44 164 LEU A CA 1
ATOM 1176 C C . LEU A 1 164 ? -9.772 3.209 14.960 1.00 96.44 164 LEU A C 1
ATOM 1178 O O . LEU A 1 164 ? -10.781 3.501 15.588 1.00 96.44 164 LEU A O 1
ATOM 1182 N N . LEU A 1 165 ? -9.757 3.017 13.637 1.00 97.06 165 LEU A N 1
ATOM 1183 C CA . LEU A 1 165 ? -10.900 3.188 12.732 1.00 97.06 165 LEU A CA 1
ATOM 1184 C C . LEU A 1 165 ? -11.232 1.881 11.999 1.00 97.06 165 LEU A C 1
ATOM 1186 O O . LEU A 1 165 ? -11.667 1.881 10.847 1.00 97.06 165 LEU A O 1
ATOM 1190 N N . ALA A 1 166 ? -10.929 0.742 12.628 1.00 96.44 166 ALA A N 1
ATOM 1191 C CA . ALA A 1 166 ? -11.029 -0.563 11.983 1.00 96.44 166 ALA A CA 1
ATOM 1192 C C . ALA A 1 166 ? -12.464 -0.864 11.520 1.00 96.44 166 ALA A C 1
ATOM 1194 O O . ALA A 1 166 ? -12.656 -1.367 10.415 1.00 96.44 166 ALA A O 1
ATOM 1195 N N . THR A 1 167 ? -13.459 -0.511 12.336 1.00 96.94 167 THR A N 1
ATOM 1196 C CA . THR A 1 167 ? -14.881 -0.706 12.025 1.00 96.94 167 THR A CA 1
ATOM 1197 C C . THR A 1 167 ? -15.297 0.129 10.819 1.00 96.94 167 THR A C 1
ATOM 1199 O O . THR A 1 167 ? -15.867 -0.394 9.866 1.00 96.94 167 THR A O 1
ATOM 1202 N N . GLU A 1 168 ? -14.952 1.415 10.815 1.00 96.69 168 GLU A N 1
ATOM 1203 C CA . GLU A 1 168 ? -15.309 2.357 9.758 1.00 96.69 168 GLU A CA 1
ATOM 1204 C C . GLU A 1 168 ? -14.643 1.995 8.424 1.00 96.69 168 GLU A C 1
ATOM 1206 O O . GLU A 1 168 ? -15.250 2.175 7.366 1.00 96.69 168 GLU A O 1
ATOM 1211 N N . LEU A 1 169 ? -13.415 1.463 8.470 1.00 96.75 169 LEU A N 1
ATOM 1212 C CA . LEU A 1 169 ? -12.705 0.932 7.304 1.00 96.75 169 LEU A CA 1
ATOM 1213 C C . LEU A 1 169 ? -13.398 -0.306 6.727 1.00 96.75 169 LEU A C 1
ATOM 1215 O O . LEU A 1 169 ? -13.524 -0.412 5.506 1.00 96.75 169 LEU A O 1
ATOM 1219 N N . GLY A 1 170 ? -13.858 -1.215 7.591 1.00 95.19 170 GLY A N 1
ATOM 1220 C CA . GLY A 1 170 ? -14.594 -2.413 7.188 1.00 95.19 170 GLY A CA 1
ATOM 1221 C C . GLY A 1 170 ? -15.943 -2.068 6.559 1.00 95.19 170 GLY A C 1
ATOM 1222 O O . GLY A 1 170 ? -16.261 -2.547 5.474 1.00 95.19 170 GLY A O 1
ATOM 1223 N N . GLU A 1 171 ? -16.700 -1.165 7.184 1.00 95.06 171 GLU A N 1
ATOM 1224 C CA . GLU A 1 171 ? -17.981 -0.667 6.660 1.00 95.06 171 GLU A CA 1
ATOM 1225 C C . GLU A 1 171 ? -17.839 0.050 5.315 1.00 95.06 171 GLU A C 1
ATOM 1227 O O . GLU A 1 171 ? -18.733 -0.015 4.475 1.00 95.06 171 GLU A O 1
ATOM 1232 N N . ALA A 1 172 ? -16.734 0.769 5.115 1.00 93.88 172 ALA A N 1
ATOM 1233 C CA . ALA A 1 172 ? -16.475 1.498 3.882 1.00 93.88 172 ALA A CA 1
ATOM 1234 C C . ALA A 1 172 ? -15.842 0.627 2.782 1.00 93.88 172 ALA A C 1
ATOM 1236 O O . ALA A 1 172 ? -15.529 1.174 1.725 1.00 93.88 172 ALA A O 1
ATOM 1237 N N . ASP A 1 173 ? -15.618 -0.674 3.008 1.00 94.38 173 ASP A N 1
ATOM 1238 C CA . ASP A 1 173 ? -14.903 -1.587 2.102 1.00 94.38 173 ASP A CA 1
ATOM 1239 C C . ASP A 1 173 ? -13.553 -1.005 1.634 1.00 94.38 173 ASP A C 1
ATOM 1241 O O . ASP A 1 173 ? -13.291 -0.786 0.446 1.00 94.38 173 ASP A O 1
ATOM 1245 N N . ILE A 1 174 ? -12.713 -0.613 2.597 1.00 96.56 174 ILE A N 1
ATOM 1246 C CA . ILE A 1 174 ? -11.375 -0.066 2.345 1.00 96.56 174 ILE A CA 1
ATOM 1247 C C . ILE A 1 174 ? -10.335 -1.072 2.829 1.00 96.56 174 ILE A C 1
ATOM 1249 O O . ILE A 1 174 ? -10.234 -1.358 4.020 1.00 96.56 174 ILE A O 1
ATOM 1253 N N . GLY A 1 175 ? -9.521 -1.580 1.903 1.00 96.69 175 GLY A N 1
ATOM 1254 C CA . GLY A 1 175 ? -8.399 -2.457 2.235 1.00 96.69 175 GLY A CA 1
ATOM 1255 C C . GLY A 1 175 ? -7.223 -1.691 2.845 1.00 96.69 175 GLY A C 1
ATOM 1256 O O . GLY A 1 175 ? -7.008 -0.515 2.543 1.00 96.69 175 GLY A O 1
ATOM 1257 N N . VAL A 1 176 ? -6.422 -2.367 3.672 1.00 96.81 176 VAL A N 1
ATOM 1258 C CA . VAL A 1 176 ? -5.242 -1.771 4.320 1.00 96.81 176 VAL A CA 1
ATOM 1259 C C . VAL A 1 176 ? -3.996 -2.617 4.064 1.00 96.81 176 VAL A C 1
ATOM 1261 O O . VAL A 1 176 ? -3.928 -3.788 4.429 1.00 96.81 176 VAL A O 1
ATOM 1264 N N . LEU A 1 177 ? -2.973 -2.008 3.468 1.00 95.12 177 LEU A N 1
ATOM 1265 C CA . LEU A 1 177 ? -1.618 -2.538 3.355 1.00 95.12 177 LEU A CA 1
ATOM 1266 C C . LEU A 1 177 ? -0.806 -2.063 4.564 1.00 95.12 177 LEU A C 1
ATOM 1268 O O . LEU A 1 177 ? -0.219 -0.979 4.548 1.00 95.12 177 LEU A O 1
ATOM 1272 N N . VAL A 1 178 ? -0.780 -2.876 5.619 1.00 92.88 178 VAL A N 1
ATOM 1273 C CA . VAL A 1 178 ? -0.065 -2.568 6.862 1.00 92.88 178 VAL A CA 1
ATOM 1274 C C . VAL A 1 178 ? 1.438 -2.655 6.609 1.00 92.88 178 VAL A C 1
ATOM 1276 O O . VAL A 1 178 ? 1.969 -3.735 6.335 1.00 92.88 178 VAL A O 1
ATOM 1279 N N . LYS A 1 179 ? 2.128 -1.514 6.701 1.00 88.31 179 LYS A N 1
ATOM 1280 C CA . LYS A 1 179 ? 3.591 -1.417 6.609 1.00 88.31 179 LYS A CA 1
ATOM 1281 C C . LYS A 1 179 ? 4.116 -0.400 7.638 1.00 88.31 179 LYS A C 1
ATOM 1283 O O . LYS A 1 179 ? 3.666 0.745 7.640 1.00 88.31 179 LYS A O 1
ATOM 1288 N N . PRO A 1 180 ? 5.086 -0.766 8.491 1.00 86.38 180 PRO A N 1
ATOM 1289 C CA . PRO A 1 180 ? 5.661 -2.104 8.672 1.00 86.38 180 PRO A CA 1
ATOM 1290 C C . PRO A 1 180 ? 4.705 -3.090 9.371 1.00 86.38 180 PRO A C 1
ATOM 1292 O O . PRO A 1 180 ? 3.832 -2.682 10.128 1.00 86.38 180 PRO A O 1
ATOM 1295 N N . SER A 1 181 ? 4.932 -4.397 9.183 1.00 84.94 181 SER A N 1
ATOM 1296 C CA . SER A 1 181 ? 4.274 -5.474 9.952 1.00 84.94 181 SER A CA 1
ATOM 1297 C C . SER A 1 181 ? 4.495 -5.349 11.463 1.00 84.94 181 SER A C 1
ATOM 1299 O O . SER A 1 181 ? 3.620 -5.682 12.255 1.00 84.94 181 SER A O 1
ATOM 1301 N N . ARG A 1 182 ? 5.678 -4.859 11.849 1.00 86.44 182 ARG A N 1
ATOM 1302 C CA . ARG A 1 182 ? 6.084 -4.579 13.225 1.00 86.44 182 ARG A CA 1
ATOM 1303 C C . ARG A 1 182 ? 6.134 -3.067 13.409 1.00 86.44 182 ARG A C 1
ATOM 1305 O O . ARG A 1 182 ? 7.062 -2.441 12.888 1.00 86.44 182 ARG A O 1
ATOM 1312 N N . PRO A 1 183 ? 5.143 -2.473 14.086 1.00 84.56 183 PRO A N 1
ATOM 1313 C CA . PRO A 1 183 ? 5.006 -1.031 14.135 1.00 84.56 183 PRO A CA 1
ATOM 1314 C C . PRO A 1 183 ? 6.168 -0.392 14.896 1.00 84.56 183 PRO A C 1
ATOM 1316 O O . PRO A 1 183 ? 6.572 -0.847 15.964 1.00 84.56 183 PRO A O 1
ATOM 1319 N N . PHE A 1 184 ? 6.688 0.692 14.331 1.00 84.06 184 PHE A N 1
ATOM 1320 C CA . PHE A 1 184 ? 7.696 1.540 14.951 1.00 84.06 184 PHE A CA 1
ATOM 1321 C C . PHE A 1 184 ? 7.350 3.003 14.639 1.00 84.06 184 PHE A C 1
ATOM 1323 O O . PHE A 1 184 ? 7.071 3.308 13.472 1.00 84.06 184 PHE A O 1
ATOM 1330 N N . PRO A 1 185 ? 7.344 3.913 15.631 1.00 81.50 185 PRO A N 1
ATOM 1331 C CA . PRO A 1 185 ? 6.950 5.301 15.423 1.00 81.50 185 PRO A CA 1
ATOM 1332 C C . PRO A 1 185 ? 8.117 6.086 14.809 1.00 81.50 185 PRO A C 1
ATOM 1334 O O . PRO A 1 185 ? 8.783 6.865 15.484 1.00 81.50 185 PRO A O 1
ATOM 1337 N N . TYR A 1 186 ? 8.387 5.868 13.518 1.00 78.75 186 TYR A N 1
ATOM 1338 C CA . TYR A 1 186 ? 9.400 6.638 12.780 1.00 78.75 186 TYR A CA 1
ATOM 1339 C C . TYR A 1 186 ? 9.043 8.124 12.683 1.00 78.75 186 TYR A C 1
ATOM 1341 O O . TYR A 1 186 ? 9.929 8.971 12.616 1.00 78.75 186 TYR A O 1
ATOM 1349 N N . LEU A 1 187 ? 7.745 8.421 12.640 1.00 84.06 187 LEU A N 1
ATOM 1350 C CA . LEU A 1 187 ? 7.182 9.749 12.432 1.00 84.06 187 LEU A CA 1
ATOM 1351 C C . LEU A 1 187 ? 6.029 9.987 13.408 1.00 84.06 187 LEU A C 1
ATOM 1353 O O . LEU A 1 187 ? 5.443 9.040 13.940 1.00 84.06 187 LEU A O 1
ATOM 1357 N N . TRP A 1 188 ? 5.675 11.262 13.584 1.00 86.38 188 TRP A N 1
ATOM 1358 C CA . TRP A 1 188 ? 4.576 11.688 14.453 1.00 86.38 188 TRP A CA 1
ATOM 1359 C C . TRP A 1 188 ? 3.224 11.062 14.069 1.00 86.38 188 TRP A C 1
ATOM 1361 O O . TRP A 1 188 ? 2.421 10.737 14.938 1.00 86.38 188 TRP A O 1
ATOM 1371 N N . ASP A 1 189 ? 3.014 10.795 12.779 1.00 82.06 189 ASP A N 1
ATOM 1372 C CA . ASP A 1 189 ? 1.778 10.213 12.236 1.00 82.06 189 ASP A CA 1
ATOM 1373 C C . ASP A 1 189 ? 1.464 8.792 12.749 1.00 82.06 189 ASP A C 1
ATOM 1375 O O . ASP A 1 189 ? 0.403 8.254 12.449 1.00 82.06 189 ASP A O 1
ATOM 1379 N N . GLY A 1 190 ? 2.392 8.154 13.469 1.00 83.88 190 GLY A N 1
ATOM 1380 C CA . GLY A 1 190 ? 2.253 6.795 13.989 1.00 83.88 190 GLY A CA 1
ATOM 1381 C C . GLY A 1 190 ? 2.461 6.679 15.496 1.00 83.88 190 GLY A C 1
ATOM 1382 O O . GLY A 1 190 ? 2.830 5.602 15.962 1.00 83.88 190 GLY A O 1
ATOM 1383 N N . VAL A 1 191 ? 2.293 7.763 16.260 1.00 90.06 191 VAL A N 1
ATOM 1384 C CA . VAL A 1 191 ? 2.542 7.756 17.713 1.00 90.06 191 VAL A CA 1
ATOM 1385 C C . VAL A 1 191 ? 1.540 6.874 18.455 1.00 90.06 191 VAL A C 1
ATOM 1387 O O . VAL A 1 191 ? 1.929 6.191 19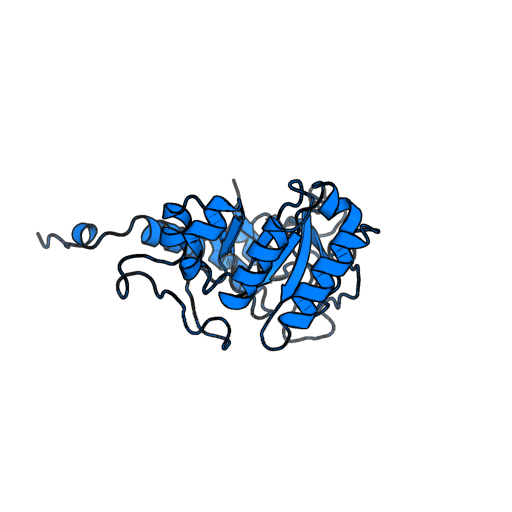.402 1.00 90.06 191 VAL A O 1
ATOM 1390 N N . ARG A 1 192 ? 0.276 6.810 18.013 1.00 91.62 192 ARG A N 1
ATOM 1391 C CA . ARG A 1 192 ? -0.746 5.943 18.622 1.00 91.62 192 ARG A CA 1
ATOM 1392 C C . ARG A 1 192 ? -0.707 4.525 18.053 1.00 91.62 192 ARG A C 1
ATOM 1394 O O . ARG A 1 192 ? -1.756 3.939 17.833 1.00 91.62 192 ARG A O 1
ATOM 1401 N N . LEU A 1 193 ? 0.474 3.978 17.758 1.00 92.69 193 LEU A N 1
ATOM 1402 C CA . LEU A 1 193 ? 0.589 2.618 17.226 1.00 92.69 193 LEU A CA 1
ATOM 1403 C C . LEU A 1 193 ? 0.101 1.562 18.225 1.00 92.69 193 LEU A C 1
ATOM 1405 O O . LEU A 1 193 ? 0.209 1.737 19.438 1.00 92.69 193 LEU A O 1
ATOM 1409 N N . LEU A 1 194 ? -0.363 0.424 17.705 1.00 92.69 194 LEU A N 1
ATOM 1410 C CA . LEU A 1 194 ? -0.715 -0.742 18.513 1.00 92.69 194 LEU A CA 1
ATOM 1411 C C . LEU A 1 194 ? 0.458 -1.736 18.509 1.00 92.69 194 LEU A C 1
ATOM 1413 O O . LEU A 1 194 ? 0.677 -2.380 17.482 1.00 92.69 194 LEU A O 1
ATOM 1417 N N . PRO A 1 195 ? 1.220 -1.884 19.610 1.00 89.31 195 PRO A N 1
ATOM 1418 C CA . PRO A 1 195 ? 2.487 -2.624 19.611 1.00 89.31 195 PRO A CA 1
ATOM 1419 C C . PRO A 1 195 ? 2.330 -4.135 19.399 1.00 89.31 195 PRO A C 1
ATOM 1421 O O . PRO A 1 195 ? 3.306 -4.803 19.078 1.00 89.31 195 PRO A O 1
ATOM 1424 N N . GLY A 1 196 ? 1.121 -4.672 19.575 1.00 90.38 196 GLY A N 1
ATOM 1425 C CA . GLY A 1 196 ? 0.844 -6.099 19.472 1.00 90.38 196 GLY A CA 1
ATOM 1426 C C . GLY A 1 196 ? 1.271 -6.901 20.707 1.00 90.38 196 GLY A C 1
ATOM 1427 O O . GLY A 1 196 ? 1.718 -6.335 21.715 1.00 90.38 196 GLY A O 1
ATOM 1428 N N . PRO A 1 197 ? 1.074 -8.227 20.676 1.00 89.38 197 PRO A N 1
ATOM 1429 C CA . PRO A 1 197 ? 1.457 -9.108 21.770 1.00 89.38 197 PRO A CA 1
ATOM 1430 C C . PRO A 1 197 ? 2.975 -9.170 21.993 1.00 89.38 197 PRO A C 1
ATOM 1432 O O . PRO A 1 197 ? 3.747 -9.089 21.042 1.00 89.38 197 PRO A O 1
ATOM 1435 N N . PRO A 1 198 ? 3.439 -9.383 23.238 1.00 87.75 198 PRO A N 1
ATOM 1436 C CA . PRO A 1 198 ? 2.651 -9.580 24.458 1.00 87.75 198 PRO A CA 1
ATOM 1437 C C . PRO A 1 198 ? 2.207 -8.274 25.143 1.00 87.75 198 PRO A C 1
ATOM 1439 O O . PRO A 1 198 ? 1.514 -8.341 26.152 1.00 87.75 198 PRO A O 1
ATOM 1442 N N . LEU A 1 199 ? 2.606 -7.101 24.637 1.00 88.75 199 LEU A N 1
ATOM 1443 C CA . LEU A 1 199 ? 2.313 -5.811 25.281 1.00 88.75 199 LEU A CA 1
ATOM 1444 C C . LEU A 1 199 ? 0.829 -5.441 25.213 1.00 88.75 199 LEU A C 1
ATOM 1446 O O . LEU A 1 199 ? 0.294 -4.834 26.134 1.00 88.75 199 LEU A O 1
ATOM 1450 N N . THR A 1 200 ? 0.163 -5.822 24.127 1.00 90.06 200 THR A N 1
ATOM 1451 C CA . THR A 1 200 ? -1.281 -5.657 23.946 1.00 90.06 200 THR A CA 1
ATOM 1452 C C . THR A 1 200 ? -1.905 -6.972 23.482 1.00 90.06 200 THR A C 1
ATOM 1454 O O . THR A 1 200 ? -1.232 -7.757 22.815 1.00 90.06 200 THR A O 1
ATOM 1457 N N . PRO A 1 201 ? -3.182 -7.252 23.803 1.00 88.06 201 PRO A N 1
ATOM 1458 C CA . PRO A 1 201 ? -3.795 -8.536 23.457 1.00 88.06 201 PRO A CA 1
ATOM 1459 C C . PRO A 1 201 ? -3.906 -8.794 21.950 1.00 88.06 201 PRO A C 1
ATOM 1461 O O . PRO A 1 201 ? -3.941 -9.948 21.530 1.00 88.06 201 PRO A O 1
ATOM 1464 N N . LYS A 1 202 ? -3.991 -7.729 21.143 1.00 91.12 202 LYS A N 1
ATOM 1465 C CA . LYS A 1 202 ? -4.162 -7.784 19.688 1.00 91.12 202 LYS A CA 1
ATOM 1466 C C . LYS A 1 202 ? -3.108 -6.925 19.001 1.00 91.12 202 LYS A C 1
ATOM 1468 O O . LYS A 1 202 ? -2.757 -5.863 19.504 1.00 91.12 202 LYS A O 1
ATOM 1473 N N . SER A 1 203 ? -2.639 -7.369 17.839 1.00 92.38 203 SER A N 1
ATOM 1474 C CA . SER A 1 203 ? -1.867 -6.536 16.912 1.00 92.38 203 SER A CA 1
ATOM 1475 C C . SER A 1 203 ? -2.795 -5.711 16.016 1.00 92.38 203 SER A C 1
ATOM 1477 O O . SER A 1 203 ? -3.983 -6.016 15.895 1.00 92.38 203 SER A O 1
ATOM 1479 N N . ALA A 1 204 ? -2.259 -4.681 15.351 1.00 92.81 204 ALA A N 1
ATOM 1480 C CA . ALA A 1 204 ? -3.032 -3.862 14.409 1.00 92.81 204 ALA A CA 1
ATOM 1481 C C . ALA A 1 204 ? -3.677 -4.712 13.301 1.00 92.81 204 ALA A C 1
ATOM 1483 O O . ALA A 1 204 ? -4.851 -4.536 12.985 1.00 92.81 204 ALA A O 1
ATOM 1484 N N . ILE A 1 205 ? -2.934 -5.695 12.779 1.00 93.88 205 ILE A N 1
ATOM 1485 C CA . ILE A 1 205 ? -3.413 -6.638 11.761 1.00 93.88 205 ILE A CA 1
ATOM 1486 C C . ILE A 1 205 ? -4.600 -7.446 12.291 1.00 93.88 205 ILE A C 1
ATOM 1488 O O . ILE A 1 205 ? -5.613 -7.557 11.607 1.00 93.88 205 ILE A O 1
ATOM 1492 N N . LYS A 1 206 ? -4.519 -7.968 13.523 1.00 94.19 206 LYS A N 1
ATOM 1493 C CA . LYS A 1 206 ? -5.629 -8.714 14.130 1.00 94.19 206 LYS A CA 1
ATOM 1494 C C . LYS A 1 206 ? -6.870 -7.841 14.312 1.00 94.19 206 LYS A C 1
ATOM 1496 O O . LYS A 1 206 ? -7.964 -8.278 13.977 1.00 94.19 206 LYS A O 1
ATOM 1501 N N . THR A 1 207 ? -6.706 -6.616 14.802 1.00 95.06 207 THR A N 1
ATOM 1502 C CA . THR A 1 207 ? -7.825 -5.682 14.994 1.00 95.06 207 THR A CA 1
ATOM 1503 C C . THR A 1 207 ? -8.533 -5.359 13.676 1.00 95.06 207 THR A C 1
ATOM 1505 O O . THR A 1 207 ? -9.758 -5.347 13.638 1.00 95.06 207 THR A O 1
ATOM 1508 N N . LEU A 1 208 ? -7.782 -5.162 12.588 1.00 95.56 208 LEU A N 1
ATOM 1509 C CA . LEU A 1 208 ? -8.347 -4.930 11.255 1.00 95.56 208 LEU A CA 1
ATOM 1510 C C . LEU A 1 208 ? -9.072 -6.172 10.712 1.00 95.56 208 LEU A C 1
ATOM 1512 O O . LEU A 1 208 ? -10.195 -6.063 10.227 1.00 95.56 208 LEU A O 1
ATOM 1516 N N . LEU A 1 209 ? -8.474 -7.359 10.850 1.00 95.12 209 LEU A N 1
ATOM 1517 C CA . LEU A 1 209 ? -9.110 -8.616 10.439 1.00 95.12 209 LEU A CA 1
ATOM 1518 C C . LEU A 1 209 ? -10.413 -8.886 11.210 1.00 95.12 209 LEU A C 1
ATOM 1520 O O . LEU A 1 209 ? -11.384 -9.347 10.619 1.00 95.12 209 LEU A O 1
ATOM 1524 N N . ASP A 1 210 ? -10.454 -8.575 12.510 1.00 95.25 210 ASP A N 1
ATOM 1525 C CA . ASP A 1 210 ? -11.664 -8.710 13.336 1.00 95.25 210 ASP A CA 1
ATOM 1526 C C . ASP A 1 210 ? -12.792 -7.768 12.893 1.00 95.25 210 ASP A C 1
ATOM 1528 O O . ASP A 1 210 ? -13.963 -8.093 13.074 1.00 95.25 210 ASP A O 1
ATOM 1532 N N . ALA A 1 211 ? -12.445 -6.627 12.295 1.00 96.38 211 ALA A N 1
ATOM 1533 C CA . ALA A 1 211 ? -13.389 -5.672 11.724 1.00 96.38 211 ALA A CA 1
ATOM 1534 C C . ALA A 1 211 ? -13.730 -5.963 10.248 1.00 96.38 211 ALA A C 1
ATOM 1536 O O . ALA A 1 211 ? -14.286 -5.108 9.564 1.00 96.38 211 ALA A O 1
ATOM 1537 N N . ASN A 1 212 ? -13.398 -7.161 9.748 1.00 96.19 212 ASN A N 1
ATOM 1538 C CA . ASN A 1 212 ? -13.647 -7.592 8.370 1.00 96.19 212 ASN A CA 1
ATOM 1539 C C . ASN A 1 212 ? -12.951 -6.723 7.299 1.00 96.19 212 ASN A C 1
ATOM 1541 O O . ASN A 1 212 ? -13.398 -6.643 6.157 1.00 96.19 212 ASN A O 1
ATOM 1545 N N . VAL A 1 213 ? -11.835 -6.080 7.652 1.00 97.00 213 VAL A N 1
ATOM 1546 C CA . VAL A 1 213 ? -10.999 -5.337 6.704 1.00 97.00 213 VAL A CA 1
ATOM 1547 C C . VAL A 1 213 ? -10.106 -6.311 5.937 1.00 97.00 213 VAL A C 1
ATOM 1549 O O . VAL A 1 213 ? -9.455 -7.176 6.526 1.00 97.00 213 VAL A O 1
ATOM 1552 N N . THR A 1 214 ? -10.004 -6.140 4.616 1.00 96.25 214 THR A N 1
ATOM 1553 C CA . THR A 1 214 ? -9.006 -6.867 3.817 1.00 96.25 214 THR A CA 1
ATOM 1554 C C . THR A 1 214 ? -7.615 -6.305 4.106 1.00 96.25 214 THR A C 1
ATOM 1556 O O . THR A 1 214 ? -7.325 -5.151 3.784 1.00 96.25 214 THR A O 1
ATOM 1559 N N . VAL A 1 215 ? -6.742 -7.121 4.701 1.00 95.19 215 VAL A N 1
ATOM 1560 C CA . VAL A 1 215 ? -5.396 -6.701 5.114 1.00 95.19 215 VAL A CA 1
ATOM 1561 C C . VAL A 1 215 ? -4.320 -7.348 4.247 1.00 95.19 215 VAL A C 1
ATOM 1563 O O . VAL A 1 215 ? -4.266 -8.569 4.109 1.00 95.19 215 VAL A O 1
ATOM 1566 N N . GLY A 1 216 ? -3.416 -6.527 3.715 1.00 93.56 216 GLY A N 1
ATOM 1567 C CA . GLY A 1 216 ? -2.127 -6.965 3.183 1.00 93.56 216 GLY A CA 1
ATOM 1568 C C . GLY A 1 216 ? -0.986 -6.556 4.111 1.00 93.56 216 GLY A C 1
ATOM 1569 O O . GLY A 1 216 ? -1.096 -5.586 4.858 1.00 93.56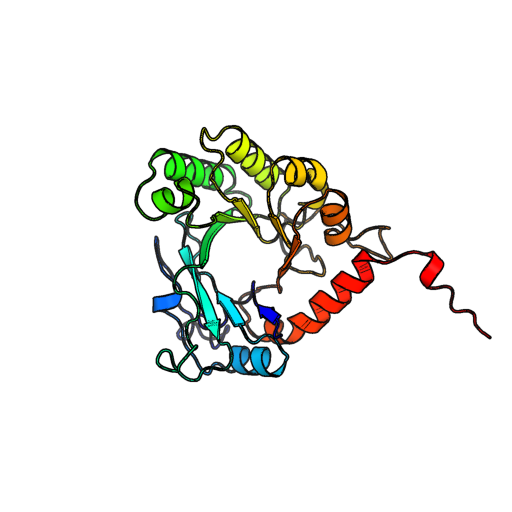 216 GLY A O 1
ATOM 1570 N N . VAL A 1 217 ? 0.127 -7.286 4.057 1.00 92.00 217 VAL A N 1
ATOM 1571 C CA . VAL A 1 217 ? 1.340 -6.965 4.823 1.00 92.00 217 VAL A CA 1
ATOM 1572 C C . VAL A 1 217 ? 2.408 -6.470 3.860 1.00 92.00 217 VAL A C 1
ATOM 1574 O O . VAL A 1 217 ? 2.808 -7.189 2.946 1.00 92.00 217 VAL A O 1
ATOM 1577 N N . GLY A 1 218 ? 2.853 -5.234 4.064 1.00 88.81 218 GLY A N 1
ATOM 1578 C CA . GLY A 1 218 ? 3.955 -4.635 3.326 1.00 88.81 218 GLY A CA 1
ATOM 1579 C C . GLY A 1 218 ? 5.253 -4.660 4.126 1.00 88.81 218 GLY A C 1
ATOM 1580 O O . GLY A 1 218 ? 5.269 -4.775 5.355 1.00 88.81 218 GLY A O 1
ATOM 1581 N N . VAL A 1 219 ? 6.362 -4.514 3.411 1.00 87.75 219 VAL A N 1
ATOM 1582 C CA . VAL A 1 219 ? 7.686 -4.363 4.017 1.00 87.75 219 VAL A CA 1
ATOM 1583 C C . VAL A 1 219 ? 7.942 -2.880 4.264 1.00 87.75 219 VAL A C 1
ATOM 1585 O O . VAL A 1 219 ? 7.519 -2.020 3.487 1.00 87.75 219 VAL A O 1
ATOM 1588 N N . LEU A 1 220 ? 8.634 -2.566 5.360 1.00 81.00 220 LEU A N 1
ATOM 1589 C CA . LEU A 1 220 ? 9.083 -1.203 5.617 1.00 81.00 220 LEU A CA 1
ATOM 1590 C C . LEU A 1 220 ? 9.933 -0.700 4.445 1.00 81.00 220 LEU A C 1
ATOM 1592 O O . LEU A 1 220 ? 10.887 -1.362 4.041 1.00 81.00 220 LEU A O 1
ATOM 1596 N N . SER A 1 221 ? 9.623 0.495 3.955 1.00 69.94 221 SER A N 1
ATOM 1597 C CA . SER A 1 221 ? 10.460 1.195 2.989 1.00 69.94 221 SER A CA 1
ATOM 1598 C C . SER A 1 221 ? 11.032 2.442 3.640 1.00 69.94 221 SER A C 1
ATOM 1600 O O . SER A 1 221 ? 10.339 3.436 3.809 1.00 69.94 221 SER A O 1
ATOM 1602 N N . ASP A 1 222 ? 12.302 2.385 4.015 1.00 70.19 222 ASP A N 1
ATOM 1603 C CA . ASP A 1 222 ? 13.108 3.551 4.392 1.00 70.19 222 ASP A CA 1
ATOM 1604 C C . ASP A 1 222 ? 14.010 3.988 3.223 1.00 70.19 222 ASP A C 1
ATOM 1606 O O . ASP A 1 222 ? 15.133 4.457 3.412 1.00 70.19 222 ASP A O 1
ATOM 1610 N N . GLY A 1 223 ? 13.536 3.752 1.994 1.00 67.00 223 GLY A N 1
ATOM 1611 C CA . GLY A 1 223 ? 14.305 3.931 0.763 1.00 67.00 223 GLY A CA 1
ATOM 1612 C C . GLY A 1 223 ? 15.299 2.801 0.473 1.00 67.00 223 GLY A C 1
ATOM 1613 O O . GLY A 1 223 ? 16.003 2.866 -0.536 1.00 67.00 223 GLY A O 1
ATOM 1614 N N . ARG A 1 224 ? 15.378 1.756 1.315 1.00 75.19 224 ARG A N 1
ATOM 1615 C CA . ARG A 1 224 ? 16.277 0.605 1.108 1.00 75.19 224 ARG A CA 1
ATOM 1616 C C . ARG A 1 224 ? 15.538 -0.643 0.634 1.00 75.19 224 ARG A C 1
ATOM 1618 O O . ARG A 1 224 ? 14.620 -1.128 1.291 1.00 75.19 224 ARG A O 1
ATOM 1625 N N . GLY A 1 225 ? 15.999 -1.208 -0.485 1.00 80.25 225 GLY A N 1
ATOM 1626 C CA . GLY A 1 225 ? 15.467 -2.442 -1.075 1.00 80.25 225 GLY A CA 1
ATOM 1627 C C . GLY A 1 225 ? 15.762 -3.701 -0.254 1.00 80.25 225 GLY A C 1
ATOM 1628 O O . GLY A 1 225 ? 15.012 -4.676 -0.299 1.00 80.25 225 GLY A O 1
ATOM 1629 N N . CYS A 1 226 ? 16.831 -3.680 0.546 1.00 83.88 226 CYS A N 1
ATOM 1630 C CA . CYS A 1 226 ? 17.363 -4.859 1.228 1.00 83.88 226 CYS A CA 1
ATOM 1631 C C . CYS A 1 226 ? 16.416 -5.499 2.258 1.00 83.88 226 CYS A C 1
ATOM 1633 O O . CYS A 1 226 ? 16.630 -6.654 2.639 1.00 83.88 226 CYS A O 1
ATOM 1635 N N . TRP A 1 227 ? 15.377 -4.789 2.704 1.00 87.69 227 TRP A N 1
ATOM 1636 C CA . TRP A 1 227 ? 14.359 -5.323 3.608 1.00 87.69 227 TRP A CA 1
ATOM 1637 C C . TRP A 1 227 ? 13.409 -6.310 2.922 1.00 87.69 227 TRP A C 1
ATOM 1639 O O . TRP A 1 227 ? 12.893 -7.201 3.591 1.00 87.69 227 TRP A O 1
ATOM 1649 N N . ALA A 1 228 ? 13.232 -6.236 1.597 1.00 90.62 228 ALA A N 1
ATOM 1650 C CA . ALA A 1 228 ? 12.289 -7.085 0.862 1.00 90.62 228 ALA A CA 1
ATOM 1651 C C . ALA A 1 228 ? 12.569 -8.595 1.018 1.00 90.62 228 ALA A C 1
ATOM 1653 O O . ALA A 1 228 ? 11.650 -9.413 1.017 1.00 90.62 228 ALA A O 1
ATOM 1654 N N . ARG A 1 229 ? 13.831 -8.980 1.255 1.00 90.62 229 ARG A N 1
ATOM 1655 C CA . ARG A 1 229 ? 14.230 -10.374 1.546 1.00 90.62 229 ARG A CA 1
ATOM 1656 C C . ARG A 1 229 ? 13.633 -10.940 2.842 1.00 90.62 229 ARG A C 1
ATOM 1658 O O . ARG A 1 229 ? 13.668 -12.154 3.053 1.00 90.62 229 ARG A O 1
ATOM 1665 N N . ASN A 1 230 ? 13.123 -10.073 3.718 1.00 90.44 230 ASN A N 1
ATOM 1666 C CA . ASN A 1 230 ? 12.523 -10.450 4.993 1.00 90.44 230 ASN A CA 1
ATOM 1667 C C . ASN A 1 230 ? 11.007 -10.646 4.911 1.00 90.44 230 ASN A C 1
ATOM 1669 O O . ASN A 1 230 ? 10.433 -11.109 5.892 1.00 90.44 230 ASN A O 1
ATOM 1673 N N . LEU A 1 231 ? 10.371 -10.396 3.758 1.00 91.00 231 LEU A N 1
ATOM 1674 C CA . LEU A 1 231 ? 8.913 -10.462 3.599 1.00 91.00 231 LEU A CA 1
ATOM 1675 C C . LEU A 1 231 ? 8.303 -11.761 4.151 1.00 91.00 231 LEU A C 1
ATOM 1677 O O . LEU A 1 231 ? 7.288 -11.726 4.839 1.00 91.00 231 LEU A O 1
ATOM 1681 N N . ARG A 1 232 ? 8.952 -12.912 3.920 1.00 91.06 232 ARG A N 1
ATOM 1682 C CA . ARG A 1 232 ? 8.505 -14.213 4.455 1.00 91.06 232 ARG A CA 1
ATOM 1683 C C . ARG A 1 232 ? 8.496 -14.281 5.989 1.00 91.06 232 ARG A C 1
ATOM 1685 O O . ARG A 1 232 ? 7.672 -14.975 6.573 1.00 91.06 232 ARG A O 1
ATOM 1692 N N . PHE A 1 233 ? 9.432 -13.592 6.637 1.00 90.69 233 PHE A N 1
ATOM 1693 C CA . PHE A 1 233 ? 9.521 -13.534 8.092 1.00 90.69 233 PHE A CA 1
ATOM 1694 C C . PHE A 1 233 ? 8.498 -12.545 8.640 1.00 90.69 233 PHE A C 1
ATOM 1696 O O . PHE A 1 233 ? 7.847 -12.853 9.631 1.00 90.69 233 PHE A O 1
ATOM 1703 N N . ASP A 1 234 ? 8.302 -11.411 7.964 1.00 90.44 234 ASP A N 1
ATOM 1704 C CA . ASP A 1 234 ? 7.299 -10.419 8.345 1.00 90.44 234 ASP A CA 1
ATOM 1705 C C . ASP A 1 234 ? 5.874 -10.990 8.258 1.00 90.44 234 ASP A C 1
ATOM 1707 O O . ASP A 1 234 ? 5.104 -10.836 9.205 1.00 90.44 234 ASP A O 1
ATOM 1711 N N . ILE A 1 235 ? 5.535 -11.720 7.185 1.00 89.94 235 ILE A N 1
ATOM 1712 C CA . ILE A 1 235 ? 4.224 -12.382 7.069 1.00 89.94 235 ILE A CA 1
ATOM 1713 C C . ILE A 1 235 ? 4.074 -13.543 8.059 1.00 89.94 235 ILE A C 1
ATOM 1715 O O . ILE A 1 235 ? 3.007 -13.715 8.645 1.00 89.94 235 ILE A O 1
ATOM 1719 N N . GLY A 1 236 ? 5.140 -14.319 8.294 1.00 91.31 236 GLY A N 1
ATOM 1720 C CA . GLY A 1 236 ? 5.129 -15.397 9.284 1.00 91.31 236 GLY A CA 1
ATOM 1721 C C . GLY A 1 236 ? 4.882 -14.867 10.696 1.00 91.31 236 GLY A C 1
ATOM 1722 O O . GLY A 1 236 ? 4.080 -15.427 11.440 1.00 91.31 236 GLY A O 1
ATOM 1723 N N . TRP A 1 237 ? 5.515 -13.744 11.039 1.00 89.25 237 TRP A N 1
ATOM 1724 C CA . TRP A 1 237 ? 5.313 -13.064 12.313 1.00 89.25 237 TRP A CA 1
ATOM 1725 C C . TRP A 1 237 ? 3.889 -12.518 12.448 1.00 89.25 237 TRP A C 1
ATOM 1727 O O . TRP A 1 237 ? 3.210 -12.828 13.425 1.00 89.25 237 TRP A O 1
ATOM 1737 N N . ALA A 1 238 ? 3.406 -11.789 11.437 1.00 90.12 238 ALA A N 1
ATOM 1738 C CA . ALA A 1 238 ? 2.037 -11.279 11.397 1.00 90.12 238 ALA A CA 1
ATOM 1739 C C . ALA A 1 238 ? 0.994 -12.400 11.554 1.00 90.12 238 ALA A C 1
ATOM 1741 O O . ALA A 1 238 ? 0.016 -12.241 12.283 1.00 90.12 238 ALA A O 1
ATOM 1742 N N . GLY A 1 239 ? 1.228 -13.555 10.921 1.00 89.50 239 GLY A N 1
ATOM 1743 C CA . GLY A 1 239 ? 0.372 -14.731 11.050 1.00 89.50 239 GLY A CA 1
ATOM 1744 C C . GLY A 1 239 ? 0.328 -15.280 12.476 1.00 89.50 239 GLY A C 1
ATOM 1745 O O . GLY A 1 239 ? -0.754 -15.574 12.976 1.00 89.50 239 GLY A O 1
ATOM 1746 N N . ILE A 1 240 ? 1.480 -15.371 13.152 1.00 88.38 240 ILE A N 1
ATOM 1747 C CA . ILE A 1 240 ? 1.562 -15.817 14.552 1.00 88.38 240 ILE A CA 1
ATOM 1748 C C . ILE A 1 240 ? 0.846 -14.833 15.482 1.00 88.38 240 ILE A C 1
ATOM 1750 O O . ILE A 1 240 ? 0.096 -15.268 16.355 1.00 88.38 240 ILE A O 1
ATOM 1754 N N . GLU A 1 241 ? 1.044 -13.527 15.295 1.00 86.38 241 GLU A N 1
ATOM 1755 C CA . GLU A 1 241 ? 0.373 -12.498 16.097 1.00 86.38 241 GLU A CA 1
ATOM 1756 C C . GLU A 1 241 ? -1.145 -12.505 15.903 1.00 86.38 241 GLU A C 1
ATOM 1758 O O . GLU A 1 241 ? -1.889 -12.367 16.873 1.00 86.38 241 GLU A O 1
ATOM 1763 N N . ALA A 1 242 ? -1.620 -12.712 14.672 1.00 84.44 242 ALA A N 1
ATOM 1764 C CA . ALA A 1 242 ? -3.049 -12.739 14.369 1.00 84.44 242 ALA A CA 1
ATOM 1765 C C . ALA A 1 242 ? -3.789 -13.900 15.057 1.00 84.44 242 ALA A C 1
ATOM 1767 O O . ALA A 1 242 ? -4.981 -13.791 15.349 1.00 84.44 242 ALA A O 1
ATOM 1768 N N . VAL A 1 243 ? -3.090 -15.002 15.344 1.00 82.69 243 VAL A N 1
ATOM 1769 C CA . VAL A 1 243 ? -3.636 -16.176 16.049 1.00 82.69 243 VAL A CA 1
ATOM 1770 C C . VAL A 1 243 ? -3.148 -16.287 17.497 1.00 82.69 243 VAL A C 1
ATOM 1772 O O . VAL A 1 243 ? -3.313 -17.340 18.127 1.00 82.69 243 VAL A O 1
ATOM 1775 N N . TRP A 1 244 ? -2.502 -15.244 18.019 1.00 76.00 244 TRP A N 1
ATOM 1776 C CA . TRP A 1 244 ? -1.907 -15.261 19.347 1.00 76.00 244 TRP A CA 1
ATOM 1777 C C . TRP A 1 244 ? -2.981 -15.306 20.440 1.00 76.00 244 TRP A C 1
ATOM 1779 O O . TRP A 1 244 ? -3.985 -14.600 20.383 1.00 76.00 244 TRP A O 1
ATOM 1789 N N . SER A 1 245 ? -2.744 -16.130 21.463 1.00 66.50 245 SER A N 1
ATOM 1790 C CA . SER A 1 245 ? -3.515 -16.124 22.705 1.00 66.50 245 SER A CA 1
ATOM 1791 C C . SER A 1 245 ? -2.583 -16.330 23.908 1.00 66.50 245 SER A C 1
ATOM 1793 O O . SER A 1 245 ? -1.607 -17.081 23.792 1.00 66.50 245 SER A O 1
ATOM 1795 N N . PRO A 1 246 ? -2.870 -15.717 25.075 1.00 61.91 246 PRO A N 1
ATOM 1796 C CA . PRO A 1 246 ? -2.060 -15.891 26.285 1.00 61.91 246 PRO A CA 1
ATOM 1797 C C . PRO A 1 246 ? -1.931 -17.358 26.727 1.00 61.91 246 PRO A C 1
ATOM 1799 O O . PRO A 1 246 ? -0.913 -17.765 27.282 1.00 61.91 246 PRO A O 1
ATOM 1802 N N . GLU A 1 247 ? -2.951 -18.174 26.452 1.00 63.41 247 GLU A N 1
ATOM 1803 C CA . GLU A 1 247 ? -3.024 -19.578 26.872 1.00 63.41 247 GLU A CA 1
ATOM 1804 C C . GLU A 1 247 ? -2.134 -20.513 26.039 1.00 63.41 247 GLU A C 1
AT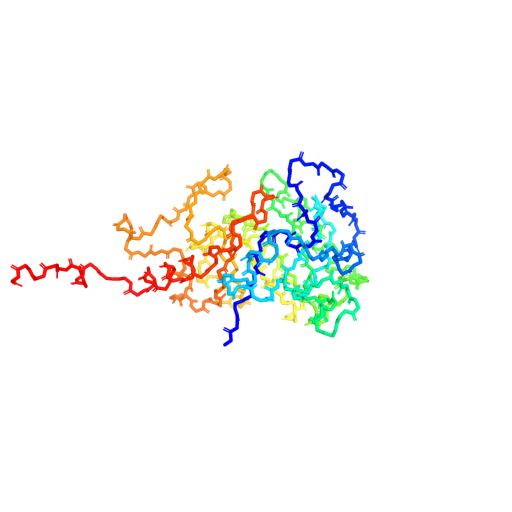OM 1806 O O . GLU A 1 247 ? -1.655 -21.524 26.551 1.00 63.41 247 GLU A O 1
ATOM 1811 N N . ARG A 1 248 ? -1.838 -20.162 24.778 1.00 59.72 248 ARG A N 1
ATOM 1812 C CA . ARG A 1 248 ? -1.046 -21.000 23.854 1.00 59.72 248 ARG A CA 1
ATOM 1813 C C . ARG A 1 248 ? 0.437 -21.124 24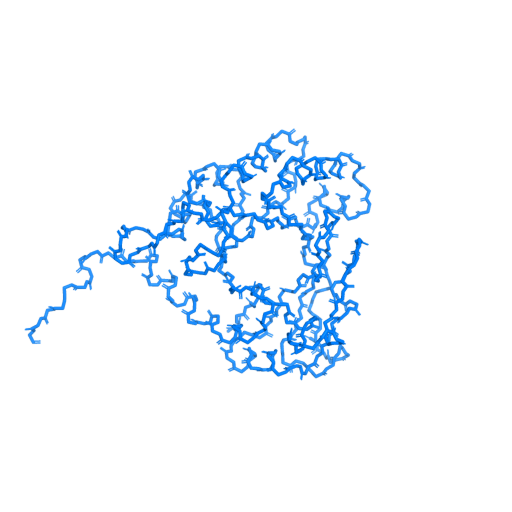.215 1.00 59.72 248 ARG A C 1
ATOM 1815 O O . ARG A 1 248 ? 1.129 -21.949 23.628 1.00 59.72 248 ARG A O 1
ATOM 1822 N N . ARG A 1 249 ? 0.941 -20.318 25.156 1.00 49.44 249 ARG A N 1
ATOM 1823 C CA . ARG A 1 249 ? 2.350 -20.311 25.591 1.00 49.44 249 ARG A CA 1
ATOM 1824 C C . ARG A 1 249 ? 2.533 -20.614 27.079 1.00 49.44 249 ARG A C 1
ATOM 1826 O O . ARG A 1 249 ? 3.514 -20.177 27.676 1.00 49.44 249 ARG A O 1
ATOM 1833 N N . ARG A 1 250 ? 1.663 -21.429 27.685 1.00 46.72 250 ARG A N 1
ATOM 1834 C CA . ARG A 1 250 ? 2.134 -22.216 28.833 1.00 46.72 250 ARG A CA 1
ATOM 1835 C C . ARG A 1 250 ? 3.101 -23.258 28.285 1.00 46.72 250 ARG A C 1
ATOM 1837 O O . ARG A 1 250 ? 2.693 -24.242 27.678 1.00 46.72 250 ARG A O 1
ATOM 1844 N N . TRP A 1 251 ? 4.395 -22.989 28.430 1.00 48.59 251 TRP A N 1
ATOM 1845 C CA . TRP A 1 251 ? 5.404 -24.033 28.347 1.00 48.59 251 TRP A CA 1
ATOM 1846 C C . TRP A 1 251 ? 5.047 -25.038 29.446 1.00 48.59 251 TRP A C 1
ATOM 1848 O O . TRP A 1 251 ? 5.223 -24.753 30.630 1.00 48.59 251 TRP A O 1
ATOM 1858 N N . ASN A 1 252 ? 4.426 -26.155 29.067 1.00 45.47 252 ASN A N 1
ATOM 1859 C CA . ASN A 1 252 ? 4.233 -27.280 29.968 1.00 45.47 252 ASN A CA 1
ATOM 1860 C C . ASN A 1 252 ? 5.624 -27.875 30.167 1.00 45.47 252 ASN A C 1
ATOM 1862 O O . ASN A 1 252 ? 6.076 -28.666 29.347 1.00 45.47 252 ASN A O 1
ATOM 1866 N N . GLY A 1 253 ? 6.329 -27.389 31.186 1.00 49.88 253 GLY A N 1
ATOM 1867 C CA . GLY A 1 253 ? 7.669 -27.829 31.554 1.00 49.88 253 GLY A CA 1
ATOM 1868 C C . GLY A 1 253 ? 7.681 -29.227 32.157 1.00 49.88 253 GLY A C 1
ATOM 1869 O O . GLY A 1 253 ? 8.040 -29.365 33.322 1.00 49.88 253 GLY A O 1
ATOM 1870 N N . ASN A 1 254 ? 7.278 -30.222 31.367 1.00 39.69 254 ASN A N 1
ATOM 1871 C CA . ASN A 1 254 ? 7.479 -31.641 31.643 1.00 39.69 254 ASN A CA 1
ATOM 1872 C C . ASN A 1 254 ? 8.454 -32.227 30.626 1.00 39.69 254 ASN A C 1
ATOM 1874 O O . ASN A 1 254 ? 8.237 -31.997 29.414 1.00 39.69 254 ASN A O 1
#